Protein 1S99 (pdb70)

InterPro domains:
  IPR011522 Thiamin/hydroxymethyl pyrimidine-binding YkoF, putative [PF07615] (10-89)
  IPR011522 Thiamin/hydroxymethyl pyrimidine-binding YkoF, putative [PF07615] (114-194)
  IPR015835 Hydroxymethyl pyrimidine (HMP)/thiamine binding protein [PIRSF021331] (1-196)
  IPR029756 MTH1187/YkoF-like [G3DSA:3.30.70.930] (1-87)
  IPR029756 MTH1187/YkoF-like [G3DSA:3.30.70.930] (112-200)
  IPR029756 MTH1187/YkoF-like [SSF89957] (9-193)

Sequence (352 aa):
RIAGFRFSLYPTDDFISVIKSALAATDTSKVWTKTDHISTVLRGSIDHVFDAAKAIYLHAANSEQHIVNGTFSIGCPGDTQGDTYLDKRVNEDAVRGLKAEAPCQFALYPNEPDYGLIEAVDIAKAQGTFVQGVHYASELDGDAHDVFSTLEAVFRAEQQTNHITTVNLSANSPSRKNRRIAGFRFSLYPTDDFISVIKSALAATDTSKVWTKTDHISTVLRGSIDHVFDAAKAIYLHAANSEQHIVNGTFSIGCPGDTQGDTYDKRVNEDAVRGLKAEAPCQFALYPNEPDYGLIEAVDIAKAQGTFVQGVHYASELDGDAHDVFSTLEAVFRAEQQTNHITTVNLSANSP

Solvent-accessible surface area: 15393 Å² total

Structure (mmCIF, N/CA/C/O backbone):
data_1S99
#
_entry.id   1S99
#
_cell.length_a   60.930
_cell.length_b   83.280
_cell.length_c   85.900
_cell.angle_alpha   90.00
_cell.angle_beta   90.00
_cell.angle_gamma   90.00
#
_symmetry.space_group_name_H-M   'P 21 21 21'
#
loop_
_entity.id
_entity.type
_entity.pdbx_description
1 polymer ykoF
2 non-polymer 'ACETATE ION'
3 non-polymer 'CALCIUM ION'
4 water water
#
loop_
_atom_site.group_PDB
_atom_site.id
_atom_site.type_symbol
_atom_site.label_atom_id
_atom_site.label_alt_id
_atom_site.label_comp_id
_atom_site.label_asym_id
_atom_site.label_entity_id
_atom_site.label_seq_id
_atom_site.pdbx_PDB_ins_code
_atom_site.Cartn_x
_atom_site.Cartn_y
_atom_site.Cartn_z
_atom_site.occupancy
_atom_site.B_iso_or_equiv
_atom_site.auth_seq_id
_atom_site.auth_comp_id
_atom_site.auth_asym_id
_atom_site.auth_atom_id
_atom_site.pdbx_PDB_model_num
ATOM 1 N N . ARG A 1 9 ? -9.574 46.016 -5.054 1.00 38.31 9 ARG A N 1
ATOM 2 C CA . ARG A 1 9 ? -9.531 45.353 -3.710 1.00 37.14 9 ARG A CA 1
ATOM 3 C C . ARG A 1 9 ? -8.172 44.643 -3.552 1.00 35.47 9 ARG A C 1
ATOM 4 O O . ARG A 1 9 ? -8.075 43.424 -3.410 1.00 37.21 9 ARG A O 1
ATOM 12 N N . ILE A 1 10 ? -7.139 45.452 -3.568 1.00 32.76 10 ILE A N 1
ATOM 13 C CA . ILE A 1 10 ? -5.752 44.993 -3.569 1.00 30.52 10 ILE A CA 1
ATOM 14 C C . ILE A 1 10 ? -5.326 44.705 -2.122 1.00 27.62 10 ILE A C 1
ATOM 15 O O . ILE A 1 10 ? -5.638 45.473 -1.237 1.00 26.80 10 ILE A O 1
ATOM 20 N N . ALA A 1 11 ? -4.670 43.557 -1.904 1.00 25.26 11 ALA A N 1
ATOM 21 C CA . ALA A 1 11 ? -4.098 43.180 -0.608 1.00 22.95 11 ALA A CA 1
ATOM 22 C C . ALA A 1 11 ? -2.648 43.649 -0.517 1.00 21.32 11 ALA A C 1
ATOM 23 O O . ALA A 1 11 ? -1.941 43.737 -1.522 1.00 19.29 11 ALA A O 1
ATOM 25 N N . GLY A 1 12 ? -2.187 43.936 0.681 1.00 19.52 12 GLY A N 1
ATOM 26 C CA . GLY A 1 12 ? -0.770 44.288 0.852 1.00 19.38 12 GLY A CA 1
ATOM 27 C C . GLY A 1 12 ? -0.128 43.670 2.075 1.00 18.05 12 GLY A C 1
ATOM 28 O O . GLY A 1 12 ? -0.797 43.223 2.984 1.00 17.41 12 GLY A O 1
ATOM 29 N N . PHE A 1 13 ? 1.212 43.629 2.087 1.00 17.18 13 PHE A N 1
ATOM 30 C CA . PHE A 1 13 ? 1.958 43.154 3.252 1.00 16.18 13 PHE A CA 1
ATOM 31 C C . PHE A 1 13 ? 3.207 44.021 3.374 1.00 16.34 13 PHE A C 1
ATOM 32 O O . PHE A 1 13 ? 4.072 43.964 2.512 1.00 16.25 13 PHE A O 1
ATOM 40 N N . ARG A 1 14 ? 3.271 44.812 4.417 1.00 15.26 14 ARG A N 1
ATOM 41 C CA . ARG A 1 14 ? 4.469 45.574 4.754 1.00 15.23 14 ARG A CA 1
ATOM 42 C C . ARG A 1 14 ? 5.211 44.816 5.811 1.00 15.11 14 ARG A C 1
ATOM 43 O O . ARG A 1 14 ? 4.669 44.590 6.894 1.00 16.08 14 ARG A O 1
ATOM 51 N N . PHE A 1 15 ? 6.469 44.428 5.560 1.00 15.44 15 PHE A N 1
ATOM 52 C CA . PHE A 1 15 ? 7.126 43.534 6.487 1.00 15.40 15 PHE A CA 1
ATOM 53 C C . PHE A 1 15 ? 8.604 43.855 6.514 1.00 15.87 15 PHE A C 1
ATOM 54 O O . PHE A 1 15 ? 9.118 44.422 5.577 1.00 14.94 15 PHE A O 1
ATOM 62 N N . SER A 1 16 ? 9.238 43.439 7.594 1.00 16.48 16 SER A N 1
ATOM 63 C CA . SER A 1 16 ? 10.676 43.469 7.780 1.00 17.20 16 SER A CA 1
ATOM 64 C C . SER A 1 16 ? 11.165 42.033 8.095 1.00 17.48 16 SER A C 1
ATOM 65 O O . SER A 1 16 ? 10.468 41.256 8.764 1.00 16.52 16 SER A O 1
ATOM 68 N N . LEU A 1 17 ? 12.389 41.748 7.682 1.00 17.49 17 LEU A N 1
ATOM 69 C CA . LEU A 1 17 ? 13.071 40.484 7.944 1.00 18.05 17 LEU A CA 1
ATOM 70 C C . LEU A 1 17 ? 14.271 40.815 8.776 1.00 18.04 17 LEU A C 1
ATOM 71 O O . LEU A 1 17 ? 15.062 41.662 8.360 1.00 17.84 17 LEU A O 1
ATOM 76 N N . TYR A 1 18 ? 14.419 40.164 9.936 1.00 17.11 18 TYR A N 1
ATOM 77 C CA . TYR A 1 18 ? 15.449 40.506 10.912 1.00 17.52 18 TYR A CA 1
ATOM 78 C C . TYR A 1 18 ? 16.350 39.298 11.123 1.00 17.13 18 TYR A C 1
ATOM 79 O O . TYR A 1 18 ? 15.983 38.364 11.824 1.00 18.07 18 TYR A O 1
ATOM 88 N N . PRO A 1 19 ? 17.521 39.268 10.467 1.00 19.02 19 PRO A N 1
ATOM 89 C CA . PRO A 1 19 ? 18.498 38.208 10.717 1.00 19.46 19 PRO A CA 1
ATOM 90 C C . PRO A 1 19 ? 19.469 38.551 11.842 1.00 19.03 19 PRO A C 1
ATOM 91 O O . PRO A 1 19 ? 20.161 39.540 11.761 1.00 18.25 19 PRO A O 1
ATOM 103 N N . THR A 1 21 ? 22.346 37.990 13.023 1.00 23.90 21 THR A N 1
ATOM 104 C CA . THR A 1 21 ? 23.631 37.541 12.487 1.00 24.38 21 THR A CA 1
ATOM 105 C C . THR A 1 21 ? 24.355 38.690 11.852 1.00 24.80 21 THR A C 1
ATOM 106 O O . THR A 1 21 ? 23.769 39.591 11.267 1.00 23.32 21 THR A O 1
ATOM 110 N N . ASP A 1 22 ? 25.689 38.643 11.961 1.00 25.39 22 ASP A N 1
ATOM 111 C CA . ASP A 1 22 ? 26.563 39.542 11.246 1.00 26.92 22 ASP A CA 1
ATOM 112 C C . ASP A 1 22 ? 26.293 39.522 9.714 1.00 26.59 22 ASP A C 1
ATOM 113 O O . ASP A 1 22 ? 26.421 40.550 9.055 1.00 27.63 22 ASP A O 1
ATOM 118 N N . ASP A 1 23 ? 25.872 38.377 9.205 1.00 26.72 23 ASP A N 1
ATOM 119 C CA . ASP A 1 23 ? 25.624 38.190 7.766 1.00 27.23 23 ASP A CA 1
ATOM 120 C C . ASP A 1 23 ? 24.231 38.647 7.323 1.00 25.66 23 ASP A C 1
ATOM 121 O O . ASP A 1 23 ? 23.713 38.187 6.318 1.00 25.39 23 ASP A O 1
ATOM 126 N N . PHE A 1 24 ? 23.611 39.548 8.078 1.00 23.81 24 PHE A N 1
ATOM 127 C CA . PHE A 1 24 ? 22.219 39.923 7.821 1.00 23.38 24 PHE A CA 1
ATOM 128 C C . PHE A 1 24 ? 21.901 40.504 6.433 1.00 23.56 24 PHE A C 1
ATOM 129 O O . PHE A 1 24 ? 20.828 40.216 5.882 1.00 22.32 24 PHE A O 1
ATOM 137 N N . ILE A 1 25 ? 22.802 41.294 5.858 1.00 23.83 25 ILE A N 1
ATOM 138 C CA . ILE A 1 25 ? 22.555 41.865 4.524 1.00 24.93 25 ILE A CA 1
ATOM 139 C C . ILE A 1 25 ? 22.343 40.757 3.502 1.00 24.79 25 ILE A C 1
ATOM 140 O O . ILE A 1 25 ? 21.359 40.777 2.749 1.00 21.30 25 ILE A O 1
ATOM 145 N N . SER A 1 26 ? 23.236 39.768 3.516 1.00 25.61 26 SER A N 1
ATOM 146 C CA . SER A 1 26 ? 23.202 38.683 2.560 1.00 25.92 26 SER A CA 1
ATOM 147 C C . SER A 1 26 ? 21.955 37.819 2.765 1.00 24.63 26 SER A C 1
ATOM 148 O O . SER A 1 26 ? 21.294 37.406 1.794 1.00 24.00 26 SER A O 1
ATOM 151 N N . VAL A 1 27 ? 21.595 37.571 4.025 1.00 23.09 27 VAL A N 1
ATOM 152 C CA . VAL A 1 27 ? 20.440 36.740 4.329 1.00 22.89 27 VAL A CA 1
ATOM 153 C C . VAL A 1 27 ? 19.140 37.370 3.742 1.00 21.27 27 VAL A C 1
ATOM 154 O O . VAL A 1 27 ? 18.306 36.662 3.159 1.00 20.34 27 VAL A O 1
ATOM 158 N N . ILE A 1 28 ? 18.970 38.664 3.911 1.00 20.84 28 ILE A N 1
ATOM 159 C CA . ILE A 1 28 ? 17.755 39.355 3.430 1.00 21.01 28 ILE A CA 1
ATOM 160 C C . ILE A 1 28 ? 17.722 39.361 1.897 1.00 21.72 28 ILE A C 1
ATOM 161 O O . ILE A 1 28 ? 16.704 38.992 1.276 1.00 21.85 28 ILE A O 1
ATOM 166 N N . LYS A 1 29 ? 18.868 39.709 1.303 1.00 22.91 29 LYS A N 1
ATOM 167 C CA . LYS A 1 29 ? 18.998 39.741 -0.151 1.00 23.37 29 LYS A CA 1
ATOM 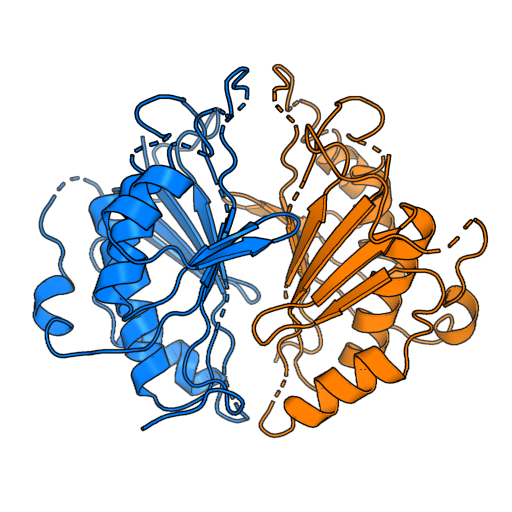168 C C . LYS A 1 29 ? 18.671 38.377 -0.751 1.00 22.09 29 LYS A C 1
ATOM 169 O O . LYS A 1 29 ? 17.905 38.276 -1.722 1.00 21.15 29 LYS A O 1
ATOM 175 N N . SER A 1 30 ? 19.202 37.306 -0.160 1.00 21.81 30 SER A N 1
ATOM 176 C CA . SER A 1 30 ? 18.965 35.965 -0.662 1.00 22.07 30 SER A CA 1
ATOM 177 C C . SER A 1 30 ? 17.527 35.562 -0.566 1.00 21.94 30 SER A C 1
ATOM 178 O O . SER A 1 30 ? 17.014 34.955 -1.472 1.00 21.72 30 SER A O 1
ATOM 181 N N . ALA A 1 31 ? 16.868 35.887 0.549 1.00 20.55 31 ALA A N 1
ATOM 182 C CA . ALA A 1 31 ? 15.531 35.399 0.769 1.00 20.46 31 ALA A CA 1
ATOM 183 C C . ALA A 1 31 ? 14.569 36.033 -0.264 1.00 19.51 31 ALA A C 1
ATOM 184 O O . ALA A 1 31 ? 13.683 35.367 -0.782 1.00 19.93 31 ALA A O 1
ATOM 186 N N . LEU A 1 32 ? 14.787 37.317 -0.524 1.00 17.68 32 LEU A N 1
ATOM 187 C CA . LEU A 1 32 ? 13.982 38.065 -1.509 1.00 18.83 32 LEU A CA 1
ATOM 188 C C . LEU A 1 32 ? 14.235 37.574 -2.952 1.00 19.60 32 LEU A C 1
ATOM 189 O O . LEU A 1 32 ? 13.293 37.355 -3.723 1.00 20.41 32 LEU A O 1
ATOM 194 N N . ALA A 1 33 ? 15.501 37.337 -3.274 1.00 20.54 33 ALA A N 1
ATOM 195 C CA . ALA A 1 33 ? 15.912 36.858 -4.620 1.00 19.90 33 ALA A CA 1
ATOM 196 C C . ALA A 1 33 ? 15.475 35.429 -4.918 1.00 20.79 33 ALA A C 1
ATOM 197 O O . ALA A 1 33 ? 15.121 35.105 -6.085 1.00 20.29 33 ALA A O 1
ATOM 199 N N . ALA A 1 34 ? 15.468 34.576 -3.883 1.00 20.50 34 ALA A N 1
ATOM 200 C CA . ALA A 1 34 ? 15.134 33.174 -4.046 1.00 20.00 34 ALA A CA 1
ATOM 201 C C . ALA A 1 34 ? 13.640 33.009 -4.336 1.00 20.45 34 ALA A C 1
ATOM 202 O O . ALA A 1 34 ? 13.279 32.089 -4.991 1.00 21.35 34 ALA A O 1
ATOM 204 N N . THR A 1 35 ? 12.817 33.944 -3.860 1.00 20.36 35 THR A N 1
ATOM 205 C CA . THR A 1 35 ? 11.379 33.895 -3.991 1.00 20.22 35 THR A CA 1
ATOM 206 C C . THR A 1 35 ? 11.003 34.292 -5.434 1.00 20.35 35 THR A C 1
ATOM 207 O O . THR A 1 35 ? 11.630 35.154 -6.041 1.00 20.19 35 THR A O 1
ATOM 211 N N . ASP A 1 36 ? 9.977 33.651 -5.959 1.00 21.13 36 ASP A N 1
ATOM 212 C CA . ASP A 1 36 ? 9.330 34.079 -7.195 1.00 21.95 36 ASP A CA 1
ATOM 213 C C . ASP A 1 36 ? 8.476 35.263 -6.820 1.00 21.66 36 ASP A C 1
ATOM 214 O O . ASP A 1 36 ? 7.373 35.086 -6.247 1.00 22.09 36 ASP A O 1
ATOM 219 N N . THR A 1 37 ? 8.959 36.452 -7.156 1.00 20.59 37 THR A N 1
ATOM 220 C CA . THR A 1 37 ? 8.268 37.731 -6.874 1.00 20.85 37 THR A CA 1
ATOM 221 C C . THR A 1 37 ? 7.562 38.332 -8.074 1.00 20.94 37 THR A C 1
ATOM 222 O O . THR A 1 37 ? 7.197 39.541 -8.089 1.00 20.95 37 THR A O 1
ATOM 226 N N . SER A 1 38 ? 7.312 37.475 -9.067 1.00 20.96 38 SER A N 1
ATOM 227 C CA . SER A 1 38 ? 6.768 37.935 -10.360 1.00 22.37 38 SER A CA 1
ATOM 228 C C . SER A 1 38 ? 5.295 38.362 -10.305 1.00 22.76 38 SER A C 1
ATOM 229 O O . SER A 1 38 ? 4.837 39.077 -11.188 1.00 24.03 38 SER A O 1
ATOM 232 N N . LYS A 1 39 ? 4.562 37.930 -9.297 1.00 22.79 39 LYS A N 1
ATOM 233 C CA . LYS A 1 39 ? 3.120 38.229 -9.199 1.00 23.50 39 LYS A CA 1
ATOM 234 C C . LYS A 1 39 ? 2.750 39.268 -8.134 1.00 23.67 39 LYS A C 1
ATOM 235 O O . LYS A 1 39 ? 1.547 39.477 -7.889 1.00 26.11 39 LYS A O 1
ATOM 241 N N . VAL A 1 40 ? 3.742 39.905 -7.512 1.00 21.89 40 VAL A N 1
ATOM 242 C CA . VAL A 1 40 ? 3.527 40.996 -6.540 1.00 21.87 40 VAL A CA 1
ATOM 243 C C . VAL A 1 40 ? 4.278 42.233 -6.954 1.00 21.99 40 VAL A C 1
ATOM 244 O O . VAL A 1 40 ? 5.419 42.161 -7.449 1.00 22.98 40 VAL A O 1
ATOM 248 N N . TRP A 1 41 ? 3.673 43.382 -6.723 1.00 22.24 41 TRP A N 1
ATOM 249 C CA . TRP A 1 41 ? 4.369 44.644 -6.837 1.00 22.28 41 TRP A CA 1
ATOM 250 C C . TRP A 1 41 ? 5.159 44.825 -5.518 1.00 23.27 41 TRP A C 1
ATOM 251 O O . TRP A 1 41 ? 4.633 44.538 -4.470 1.00 22.07 41 TRP A O 1
ATOM 262 N N . THR A 1 42 ? 6.415 45.236 -5.599 1.00 23.87 42 THR A N 1
ATOM 263 C CA . THR A 1 42 ? 7.247 45.429 -4.393 1.00 25.03 42 THR A CA 1
ATOM 264 C C . THR A 1 42 ? 7.940 46.789 -4.359 1.00 25.50 42 THR A C 1
ATOM 265 O O . THR A 1 42 ? 8.258 47.406 -5.406 1.00 26.90 42 THR A O 1
ATOM 269 N N . LYS A 1 43 ? 8.190 47.253 -3.150 1.00 24.74 43 LYS A N 1
ATOM 270 C CA . LYS A 1 43 ? 8.972 48.443 -2.904 1.00 24.75 43 LYS A CA 1
ATOM 271 C C . LYS A 1 43 ? 9.679 48.256 -1.578 1.00 24.98 43 LYS A C 1
ATOM 272 O O . LYS A 1 43 ? 9.049 47.927 -0.572 1.00 23.72 43 LYS A O 1
ATOM 278 N N . THR A 1 44 ? 11.000 48.424 -1.591 1.00 25.85 44 THR A N 1
ATOM 279 C CA . THR A 1 44 ? 11.832 48.184 -0.428 1.00 26.13 44 THR A CA 1
ATOM 280 C C . THR A 1 44 ? 12.480 49.503 -0.014 1.00 26.11 44 THR A C 1
ATOM 281 O O . THR A 1 44 ? 12.999 50.244 -0.885 1.00 27.85 44 THR A O 1
ATOM 285 N N . ASP A 1 45 ? 12.486 49.783 1.283 1.00 24.77 45 ASP A N 1
ATOM 286 C CA . ASP A 1 45 ? 13.194 50.925 1.854 1.00 24.70 45 ASP A CA 1
ATOM 287 C C . ASP A 1 45 ? 14.074 50.422 2.991 1.00 24.94 45 ASP A C 1
ATOM 288 O O . ASP A 1 45 ? 14.211 49.203 3.152 1.00 23.06 45 ASP A O 1
ATOM 293 N N . HIS A 1 46 ? 14.718 51.325 3.747 1.00 26.24 46 HIS A N 1
ATOM 294 C CA . HIS A 1 46 ? 15.726 50.848 4.704 1.00 27.28 46 HIS A CA 1
ATOM 295 C C . HIS A 1 46 ? 15.091 50.220 5.969 1.00 27.09 46 HIS A C 1
ATOM 296 O O . HIS A 1 46 ? 15.786 49.587 6.763 1.00 28.61 46 HIS A O 1
ATOM 303 N N . ILE A 1 47 ? 13.782 50.359 6.122 1.00 24.76 47 ILE A N 1
ATOM 304 C CA . ILE A 1 47 ? 13.062 49.776 7.259 1.00 23.23 47 ILE A CA 1
ATOM 305 C C . ILE A 1 47 ? 12.279 48.520 6.854 1.00 22.20 47 ILE A C 1
ATOM 306 O O . ILE A 1 47 ? 12.328 47.499 7.565 1.00 22.36 47 ILE A O 1
ATOM 311 N N . SER A 1 48 ? 11.554 48.565 5.740 1.00 20.54 48 SER A N 1
ATOM 312 C CA . SER A 1 48 ? 10.686 47.465 5.370 1.00 18.36 48 SER A CA 1
ATOM 313 C C . SER A 1 48 ? 10.487 47.328 3.863 1.00 17.98 48 SER A C 1
ATOM 314 O O . SER A 1 48 ? 10.976 48.164 3.089 1.00 18.94 48 SER A O 1
ATOM 317 N N . THR A 1 49 ? 9.827 46.251 3.467 1.00 17.58 49 THR A N 1
ATOM 318 C CA . THR A 1 49 ? 9.376 46.016 2.112 1.00 17.98 49 THR A CA 1
ATOM 319 C C . THR A 1 49 ? 7.850 45.876 2.096 1.00 18.50 49 THR A C 1
ATOM 320 O O . THR A 1 49 ? 7.283 45.362 3.022 1.00 17.67 49 THR A O 1
ATOM 324 N N . VAL A 1 50 ? 7.203 46.373 1.057 1.00 17.77 50 VAL A N 1
ATOM 325 C CA . VAL A 1 50 ? 5.790 46.173 0.873 1.00 18.68 50 VAL A CA 1
ATOM 326 C C . VAL A 1 50 ? 5.553 45.380 -0.393 1.00 18.00 50 VAL A C 1
ATOM 327 O O . VAL A 1 50 ? 6.176 45.608 -1.424 1.00 19.96 50 VAL A O 1
ATOM 331 N N . LEU A 1 51 ? 4.679 44.397 -0.284 1.00 18.09 51 LEU A N 1
ATOM 332 C CA . LEU A 1 51 ? 4.199 43.593 -1.379 1.00 19.32 51 LEU A CA 1
ATOM 333 C C . LEU A 1 51 ? 2.747 43.967 -1.586 1.00 19.34 51 LEU A C 1
ATOM 334 O O . LEU A 1 51 ? 2.008 44.104 -0.604 1.00 18.92 51 LEU A O 1
ATOM 339 N N . ARG A 1 52 ? 2.324 44.061 -2.848 1.00 19.42 52 ARG A N 1
ATOM 340 C CA . ARG A 1 52 ? 0.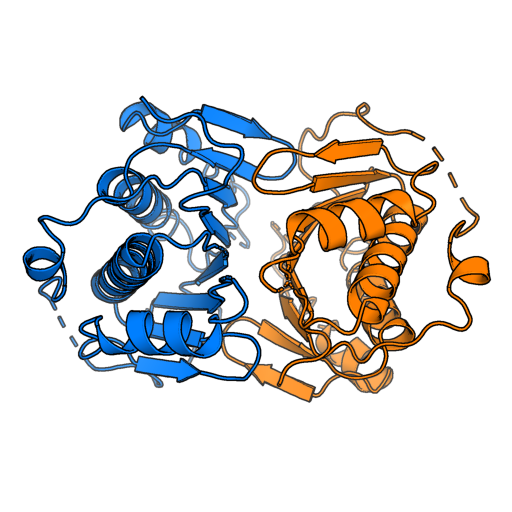909 44.291 -3.167 1.00 20.33 52 ARG A CA 1
ATOM 341 C C . ARG A 1 52 ? 0.454 43.406 -4.307 1.00 21.20 52 ARG A C 1
ATOM 342 O O . ARG A 1 52 ? 1.180 43.153 -5.270 1.00 21.18 52 ARG A O 1
ATOM 350 N N . GLY A 1 53 ? -0.772 42.920 -4.194 1.00 22.07 53 GLY A N 1
ATOM 351 C CA . GLY A 1 53 ? -1.320 42.038 -5.196 1.00 22.61 53 GLY A CA 1
ATOM 352 C C . GLY A 1 53 ? -2.600 41.392 -4.688 1.00 22.73 53 GLY A C 1
ATOM 353 O O . GLY A 1 53 ? -3.246 41.875 -3.772 1.00 22.55 53 GLY A O 1
ATOM 354 N N . SER A 1 54 ? -2.934 40.243 -5.243 1.00 23.43 54 SER A N 1
ATOM 355 C CA . SER A 1 54 ? -4.071 39.482 -4.780 1.00 23.84 54 SER A CA 1
ATOM 356 C C . SER A 1 54 ? -3.749 38.887 -3.415 1.00 23.23 5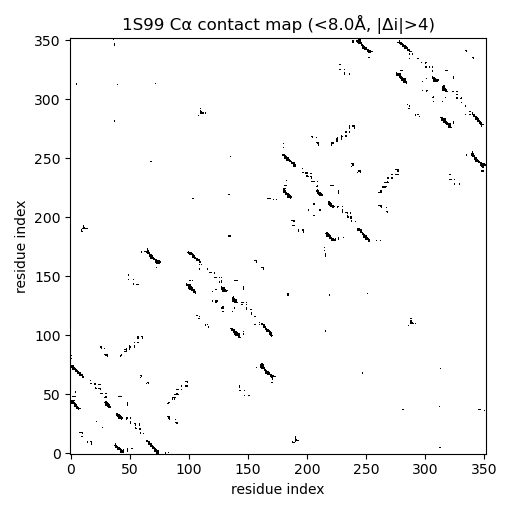4 SER A C 1
ATOM 357 O O . SER A 1 54 ? -2.547 38.703 -3.077 1.00 23.19 54 SER A O 1
ATOM 360 N N . ILE A 1 55 ? -4.776 38.600 -2.620 1.00 23.31 55 ILE A N 1
ATOM 361 C CA . ILE A 1 55 ? -4.593 37.838 -1.378 1.00 23.39 55 ILE A CA 1
ATOM 362 C C . ILE A 1 55 ? -3.747 36.585 -1.610 1.00 24.37 55 ILE A C 1
ATOM 363 O O . ILE A 1 55 ? -2.768 36.328 -0.888 1.00 24.83 55 ILE A O 1
ATOM 368 N N . ASP A 1 56 ? -4.066 35.834 -2.660 1.00 23.82 56 ASP A N 1
ATOM 369 C CA . ASP A 1 56 ? -3.336 34.617 -2.939 1.00 24.57 56 ASP A CA 1
ATOM 370 C C . ASP A 1 56 ? -1.850 34.873 -3.178 1.00 23.50 56 ASP A C 1
ATOM 371 O O . ASP A 1 56 ? -1.001 34.187 -2.616 1.00 22.96 56 ASP A O 1
ATOM 376 N N . HIS A 1 57 ? -1.552 35.860 -4.010 1.00 23.24 57 HIS A N 1
ATOM 377 C CA . HIS A 1 57 ? -0.197 36.110 -4.427 1.00 23.02 57 HIS A CA 1
ATOM 378 C C . HIS A 1 57 ? 0.598 36.726 -3.271 1.00 22.29 57 HIS A C 1
ATOM 379 O O . HIS A 1 57 ? 1.761 36.436 -3.094 1.00 21.25 57 HIS A O 1
ATOM 386 N N . VAL A 1 58 ? -0.032 37.598 -2.493 1.00 21.15 58 VAL A N 1
ATOM 387 C CA . VAL A 1 58 ? 0.679 38.188 -1.333 1.00 21.69 58 VAL A CA 1
ATOM 388 C C . VAL A 1 58 ? 1.059 37.135 -0.262 1.00 20.41 58 VAL A C 1
ATOM 389 O O . VAL A 1 58 ? 2.215 37.130 0.252 1.00 20.41 58 VAL A O 1
ATOM 393 N N . PHE A 1 59 ? 0.116 36.257 0.095 1.00 20.09 59 PHE A N 1
ATOM 394 C CA . PHE A 1 59 ? 0.406 35.204 1.055 1.00 20.79 59 PHE A CA 1
ATOM 395 C C . PHE A 1 59 ? 1.366 34.157 0.499 1.00 20.45 59 PHE A C 1
ATOM 396 O O . PHE A 1 59 ? 2.190 33.624 1.254 1.00 21.17 59 PHE A O 1
ATOM 404 N N . ASP A 1 60 ? 1.262 33.843 -0.804 1.00 19.63 60 ASP A N 1
ATOM 405 C CA . ASP A 1 60 ? 2.175 32.886 -1.429 1.00 20.27 60 ASP A CA 1
ATOM 406 C C . ASP A 1 60 ? 3.579 33.448 -1.316 1.00 19.77 60 ASP A C 1
ATOM 407 O O . ASP A 1 60 ? 4.525 32.743 -0.920 1.00 20.41 60 ASP A O 1
ATOM 412 N N . ALA A 1 61 ? 3.710 34.729 -1.636 1.00 18.88 61 ALA A N 1
ATOM 413 C CA . ALA A 1 61 ? 5.025 35.374 -1.557 1.00 18.86 61 ALA A CA 1
ATOM 414 C C . ALA A 1 61 ? 5.615 35.468 -0.128 1.00 19.06 61 ALA A C 1
ATOM 415 O O . ALA A 1 61 ? 6.779 35.190 0.099 1.00 18.31 61 ALA A O 1
ATOM 417 N N . ALA A 1 62 ? 4.802 35.888 0.825 1.00 19.84 62 ALA A N 1
ATOM 418 C CA . ALA A 1 62 ? 5.190 36.000 2.226 1.00 18.42 62 ALA A CA 1
ATOM 419 C C . ALA A 1 62 ? 5.694 34.657 2.774 1.00 19.08 62 ALA A C 1
ATOM 420 O O . ALA A 1 62 ? 6.735 34.606 3.422 1.00 19.42 62 ALA A O 1
ATOM 422 N N . LYS A 1 63 ? 4.950 33.582 2.532 1.00 19.19 63 LYS A N 1
ATOM 423 C CA . LYS A 1 63 ? 5.373 32.251 3.010 1.00 19.77 63 LYS A CA 1
ATOM 424 C C . LYS A 1 63 ? 6.706 31.829 2.412 1.00 19.57 63 LYS A C 1
ATOM 425 O O . LYS A 1 63 ? 7.564 31.322 3.112 1.00 19.79 63 LYS A O 1
ATOM 431 N N . ALA A 1 64 ? 6.882 32.053 1.119 1.00 19.16 64 ALA A N 1
ATOM 432 C CA . ALA A 1 64 ? 8.137 31.673 0.451 1.00 19.55 64 ALA A CA 1
ATOM 433 C C . ALA A 1 64 ? 9.331 32.427 0.988 1.00 18.95 64 ALA A C 1
ATOM 434 O O . ALA A 1 64 ? 10.403 31.841 1.244 1.00 19.02 64 ALA A O 1
ATOM 436 N N . ILE A 1 65 ? 9.167 33.731 1.171 1.00 18.82 65 ILE A N 1
ATOM 437 C CA . ILE A 1 65 ? 10.211 34.556 1.737 1.00 18.04 65 ILE A CA 1
ATOM 438 C C . ILE A 1 65 ? 10.603 34.027 3.128 1.00 18.19 65 ILE A C 1
ATOM 439 O O . ILE A 1 65 ? 11.799 33.948 3.429 1.00 17.92 65 ILE A O 1
ATOM 444 N N . TYR A 1 66 ? 9.616 33.694 3.960 1.00 17.18 66 TYR A N 1
ATOM 445 C CA . TYR A 1 66 ? 9.873 33.152 5.301 1.00 18.18 66 TYR A CA 1
ATOM 446 C C . TYR A 1 66 ? 10.637 31.831 5.197 1.00 18.84 66 TYR A C 1
ATOM 447 O O . TYR A 1 66 ? 11.651 31.651 5.850 1.00 18.38 66 TYR A O 1
ATOM 456 N N . LEU A 1 67 ? 10.112 30.917 4.398 1.00 19.39 67 LEU A N 1
ATOM 457 C CA . LEU A 1 67 ? 10.785 29.620 4.177 1.00 20.50 67 LEU A CA 1
ATOM 458 C C . LEU A 1 67 ? 12.212 29.772 3.686 1.00 21.28 67 LEU A C 1
ATOM 459 O O . LEU A 1 67 ? 13.083 29.094 4.195 1.00 21.70 67 LEU A O 1
ATOM 464 N N . HIS A 1 68 ? 12.468 30.603 2.682 1.00 21.39 68 HIS A N 1
ATOM 465 C CA . HIS A 1 68 ? 13.868 30.795 2.250 1.00 21.24 68 HIS A CA 1
ATOM 466 C C . HIS A 1 68 ? 14.744 31.394 3.335 1.00 21.33 68 HIS A C 1
ATOM 467 O O . HIS A 1 68 ? 15.870 30.942 3.553 1.00 22.18 68 HIS A O 1
ATOM 474 N N . ALA A 1 69 ? 14.255 32.404 4.052 1.00 21.05 69 ALA A N 1
ATOM 475 C CA . ALA A 1 69 ? 15.079 33.005 5.106 1.00 21.25 69 ALA A CA 1
ATOM 476 C C . ALA A 1 69 ? 15.427 31.978 6.208 1.00 21.16 69 ALA A C 1
ATOM 477 O O . ALA A 1 69 ? 16.559 31.950 6.693 1.00 22.45 69 ALA A O 1
ATOM 479 N N . ALA A 1 70 ? 14.440 31.191 6.606 1.00 22.51 70 ALA A N 1
ATOM 480 C CA . ALA A 1 70 ? 14.569 30.232 7.704 1.00 23.13 70 ALA A CA 1
ATOM 481 C C . ALA A 1 70 ? 15.560 29.133 7.302 1.00 24.68 70 ALA A C 1
ATOM 482 O O . ALA A 1 70 ? 16.302 28.630 8.130 1.00 26.67 70 ALA A O 1
ATOM 484 N N . ASN A 1 71 ? 15.612 28.810 6.019 1.00 26.08 71 ASN A N 1
ATOM 485 C CA . ASN A 1 71 ? 16.479 27.734 5.543 1.00 27.30 71 ASN A CA 1
ATOM 486 C C . ASN A 1 71 ? 17.913 28.209 5.340 1.00 28.25 71 ASN A C 1
ATOM 487 O O . ASN A 1 71 ? 18.791 27.435 4.961 1.00 29.58 71 ASN A O 1
ATOM 492 N N . SER A 1 72 ? 18.167 29.462 5.661 1.00 27.86 72 SER A N 1
ATOM 493 C CA . SER A 1 72 ? 19.537 29.941 5.851 1.00 28.75 72 SER A CA 1
ATOM 494 C C . SER A 1 72 ? 20.177 29.320 7.102 1.00 29.29 72 SER A C 1
ATOM 495 O O . SER A 1 72 ? 21.361 29.475 7.328 1.00 30.42 72 SER A O 1
ATOM 498 N N . GLU A 1 73 ? 19.349 28.714 7.948 1.00 30.43 73 GLU A N 1
ATOM 499 C CA . GLU A 1 73 ? 19.709 28.199 9.269 1.00 31.43 73 GLU A CA 1
ATOM 500 C C . GLU A 1 73 ? 20.081 29.238 10.319 1.00 30.29 73 GLU A C 1
ATOM 501 O O . GLU A 1 73 ? 20.461 28.869 11.446 1.00 30.95 73 GLU A O 1
ATOM 507 N N . GLN A 1 74 ? 19.999 30.525 9.978 1.00 28.12 74 GLN A N 1
ATOM 508 C CA . GLN A 1 74 ? 20.245 31.578 10.955 1.00 26.89 74 GLN A CA 1
ATOM 509 C C . GLN A 1 74 ? 18.944 31.888 11.706 1.00 24.76 74 GLN A C 1
ATOM 510 O O . GLN A 1 74 ? 17.841 31.567 11.242 1.00 23.82 74 GLN A O 1
ATOM 516 N N . HIS A 1 75 ? 19.050 32.498 12.879 1.00 22.37 75 HIS A N 1
ATOM 517 C CA . HIS A 1 75 ? 17.851 32.933 13.599 1.00 21.03 75 HIS A CA 1
ATOM 518 C C . HIS A 1 75 ? 17.337 34.149 12.837 1.00 19.34 75 HIS A C 1
ATOM 519 O O . HIS A 1 75 ? 18.064 35.118 12.689 1.00 18.18 75 HIS A O 1
ATOM 526 N N . ILE A 1 76 ? 16.127 34.067 12.328 1.00 19.80 76 ILE A N 1
ATOM 527 C CA . ILE A 1 76 ? 15.492 35.162 11.575 1.00 19.44 76 ILE A CA 1
ATOM 528 C C . ILE A 1 76 ? 14.045 35.339 12.036 1.00 18.73 76 ILE A C 1
ATOM 529 O O . ILE A 1 76 ? 13.386 34.398 12.468 1.00 17.07 76 ILE A O 1
ATOM 534 N N . VAL A 1 77 ? 13.584 36.566 12.001 1.00 17.74 77 VAL A N 1
ATOM 535 C CA . VAL A 1 77 ? 12.196 36.846 12.302 1.00 17.40 77 VAL A CA 1
ATOM 536 C C . VAL A 1 77 ? 11.570 37.649 11.160 1.00 16.51 77 VAL A C 1
ATOM 537 O O . VAL A 1 77 ? 12.211 38.503 10.578 1.00 15.27 77 VAL A O 1
ATOM 549 N N . ASN A 1 79 ? 8.398 40.129 10.639 1.00 15.37 79 ASN A N 1
ATOM 550 C CA . ASN A 1 79 ? 7.406 40.913 11.363 1.00 15.90 79 ASN A CA 1
ATOM 551 C C . ASN A 1 79 ? 6.721 41.846 10.355 1.00 15.86 79 ASN A C 1
ATOM 552 O O . ASN A 1 79 ? 7.383 42.601 9.672 1.00 16.11 79 ASN A O 1
ATOM 557 N N . GLY A 1 80 ? 5.395 41.849 10.280 1.00 15.43 80 GLY A N 1
ATOM 558 C CA . GLY A 1 80 ? 4.742 42.663 9.271 1.00 15.84 80 GLY A CA 1
ATOM 559 C C . GLY A 1 80 ? 3.253 42.796 9.490 1.00 15.83 80 GLY A C 1
ATOM 560 O O . GLY A 1 80 ? 2.749 42.231 10.422 1.00 15.76 80 GLY A O 1
ATOM 561 N N . THR A 1 81 ? 2.627 43.562 8.628 1.00 15.82 81 THR A N 1
ATOM 562 C CA . THR A 1 81 ? 1.186 43.881 8.666 1.00 16.39 81 THR A CA 1
ATOM 563 C C . THR A 1 81 ? 0.608 43.597 7.302 1.00 17.07 81 THR A C 1
ATOM 564 O O . THR A 1 81 ? 1.034 44.184 6.321 1.00 16.20 81 THR A O 1
ATOM 568 N N . PHE A 1 82 ? -0.357 42.680 7.254 1.00 17.77 82 PHE A N 1
ATOM 569 C CA . PHE A 1 82 ? -1.255 42.522 6.110 1.00 17.36 82 PHE A CA 1
ATOM 570 C C . PHE A 1 82 ? -2.391 43.522 6.158 1.00 18.40 82 PHE A C 1
ATOM 571 O O . PHE A 1 82 ? -2.885 43.853 7.221 1.00 18.22 82 PHE A O 1
ATOM 579 N N . SER A 1 83 ? -2.789 44.010 4.999 1.00 18.74 83 SER A N 1
ATOM 580 C CA . SER A 1 83 ? -3.835 45.031 4.904 1.00 19.20 83 SER A CA 1
ATOM 581 C C . SER A 1 83 ? -4.656 44.846 3.654 1.00 20.92 83 SER A C 1
ATOM 582 O O . SER A 1 83 ? -4.152 44.500 2.604 1.00 20.56 83 SER A O 1
ATOM 585 N N . ILE A 1 84 ? -5.962 45.064 3.786 1.00 21.69 84 ILE A N 1
ATOM 586 C CA . ILE A 1 84 ? -6.799 45.132 2.604 1.00 23.19 84 ILE A CA 1
ATOM 587 C C . ILE A 1 84 ? -7.915 46.111 2.889 1.00 24.34 84 ILE A C 1
ATOM 588 O O . ILE A 1 84 ? -8.313 46.260 4.015 1.00 23.47 84 ILE A O 1
ATOM 593 N N . GLY A 1 85 ? -8.367 46.803 1.861 1.00 26.36 85 GLY A N 1
ATOM 594 C CA . GLY A 1 85 ? -9.530 47.671 1.965 1.00 28.10 85 GLY A CA 1
ATOM 595 C C . GLY A 1 85 ? -9.378 49.049 2.540 1.00 30.91 85 GLY A C 1
ATOM 596 O O . GLY A 1 85 ? -10.405 49.695 2.802 1.00 31.77 85 GLY A O 1
ATOM 597 N N . CYS A 1 86 ? -8.167 49.565 2.746 1.00 33.02 86 CYS A N 1
ATOM 598 C CA . CYS A 1 86 ? -8.108 50.870 3.393 1.00 36.40 86 CYS A CA 1
ATOM 599 C C . CYS A 1 86 ? -8.852 51.891 2.509 1.00 37.52 86 CYS A C 1
ATOM 600 O O . CYS A 1 86 ? -8.706 51.892 1.284 1.00 37.11 86 CYS A O 1
ATOM 603 N N . PRO A 1 87 ? -9.700 52.711 3.132 1.00 38.94 87 PRO A N 1
ATOM 604 C CA . PRO A 1 87 ? -10.407 53.780 2.417 1.00 39.66 87 PRO A CA 1
ATOM 605 C C . PRO A 1 87 ? -9.497 54.577 1.492 1.00 40.38 87 PRO A C 1
ATOM 606 O O . PRO A 1 87 ? -8.492 55.123 1.934 1.00 39.99 87 PRO A O 1
ATOM 610 N N . GLY A 1 88 ? -9.834 54.614 0.203 1.00 41.63 88 GLY A N 1
ATOM 611 C CA . GLY A 1 88 ? -9.118 55.453 -0.752 1.00 42.26 88 GLY A CA 1
ATOM 612 C C . GLY A 1 88 ? -7.855 54.840 -1.334 1.00 42.68 88 GLY A C 1
ATOM 613 O O . GLY A 1 88 ? -7.143 55.484 -2.099 1.00 43.39 88 GLY A O 1
ATOM 614 N N . ASP A 1 89 ? -7.571 53.600 -0.958 1.00 43.07 89 ASP A N 1
ATOM 615 C CA . ASP A 1 89 ? -6.450 52.826 -1.517 1.00 42.96 89 ASP A CA 1
ATOM 616 C C . ASP A 1 89 ? -6.308 52.976 -3.058 1.00 43.87 89 ASP A C 1
ATOM 617 O O . ASP A 1 89 ? -7.305 52.930 -3.791 1.00 44.51 89 ASP A O 1
ATOM 622 N N . THR A 1 90 ? -5.075 53.155 -3.545 1.00 44.52 90 THR A N 1
ATOM 623 C CA . THR A 1 90 ? -4.841 53.333 -4.981 1.00 44.90 90 THR A CA 1
ATOM 624 C C . THR A 1 90 ? -5.184 52.059 -5.725 1.00 44.69 90 THR A C 1
ATOM 625 O O . THR A 1 90 ? -5.051 50.956 -5.185 1.00 44.25 90 THR A O 1
ATOM 629 N N . GLN A 1 91 ? -5.623 52.213 -6.971 1.00 44.33 91 GLN A N 1
ATOM 630 C CA . GLN A 1 91 ? -5.798 51.069 -7.868 1.00 44.04 91 GLN A CA 1
ATOM 631 C C . GLN A 1 91 ? -4.436 50.689 -8.512 1.00 43.14 91 GLN A C 1
ATOM 632 O O . GLN A 1 91 ? -4.295 49.618 -9.126 1.00 43.77 91 GLN A O 1
ATOM 638 N N . GLY A 1 92 ? -3.442 51.563 -8.352 1.00 42.21 92 GLY A N 1
ATOM 639 C CA . GLY A 1 92 ? -2.107 51.324 -8.864 1.00 41.36 92 GLY A CA 1
ATOM 640 C C . GLY A 1 92 ? -1.217 50.563 -7.904 1.00 41.04 92 GLY A C 1
ATOM 641 O O . GLY A 1 92 ? -1.682 50.004 -6.918 1.00 40.59 92 GLY A O 1
ATOM 642 N N . ASP A 1 93 ? 0.073 50.527 -8.214 1.00 40.49 93 ASP A N 1
ATOM 643 C CA . ASP A 1 93 ? 1.031 49.769 -7.428 1.00 40.69 93 ASP A CA 1
ATOM 644 C C . ASP A 1 93 ? 0.622 48.299 -7.207 1.00 42.02 93 ASP A C 1
ATOM 645 O O . ASP A 1 93 ? 0.664 47.788 -6.087 1.00 40.43 93 ASP A O 1
ATOM 650 N N . THR A 1 94 ? 0.218 47.653 -8.297 1.00 44.11 94 THR A N 1
ATOM 651 C CA . THR A 1 94 ? -0.037 46.208 -8.366 1.00 46.79 94 THR A CA 1
ATOM 652 C C . THR A 1 94 ? 0.324 45.710 -9.738 1.00 48.61 94 THR A C 1
ATOM 653 O O . THR A 1 94 ? 0.672 46.495 -10.617 1.00 49.30 94 THR A O 1
ATOM 657 N N . TYR A 1 95 ? 0.211 44.399 -9.917 1.00 50.75 95 TYR A N 1
ATOM 658 C CA . TYR A 1 95 ? 0.200 43.797 -11.247 1.00 52.28 95 TYR A CA 1
ATOM 659 C C . TYR A 1 95 ? -1.158 43.142 -11.509 1.00 53.46 95 TYR A C 1
ATOM 660 O O . TYR A 1 95 ? -1.714 42.489 -10.618 1.00 53.47 95 TYR A O 1
ATOM 669 N N . LEU A 1 96 ? -1.664 43.312 -12.737 1.00 54.99 96 LEU A N 1
ATOM 670 C CA . LEU A 1 96 ? -3.039 42.904 -13.099 1.00 56.15 96 LEU A CA 1
ATOM 671 C C . LEU A 1 96 ? -3.231 41.393 -13.036 1.00 56.35 96 LEU A C 1
ATOM 672 O O . LEU A 1 96 ? -3.912 40.900 -12.144 1.00 57.02 96 LEU A O 1
ATOM 677 N N . ASP A 1 100 ? -3.166 33.782 -11.186 1.00 48.99 100 ASP A N 1
ATOM 678 C CA . ASP A 1 100 ? -4.031 32.969 -10.320 1.00 48.24 100 ASP A CA 1
ATOM 679 C C . ASP A 1 100 ? -3.274 31.866 -9.549 1.00 47.32 100 ASP A C 1
ATOM 680 O O . ASP A 1 100 ? -3.600 31.600 -8.387 1.00 47.91 100 ASP A O 1
ATOM 685 N N . LYS A 1 101 ? -2.273 31.230 -10.177 1.00 45.77 101 LYS A N 1
ATOM 686 C CA . LYS A 1 101 ? -1.527 30.171 -9.492 1.00 43.68 101 LYS A CA 1
ATOM 687 C C . LYS A 1 101 ? -0.628 30.742 -8.408 1.00 41.18 101 LYS A C 1
ATOM 688 O O . LYS A 1 101 ? -0.137 31.874 -8.490 1.00 41.08 101 LYS A O 1
ATOM 694 N N . ARG A 1 102 ? -0.484 29.965 -7.354 1.00 37.78 102 ARG A N 1
ATOM 695 C CA . ARG A 1 102 ? 0.454 30.267 -6.307 1.00 35.70 102 ARG A CA 1
ATOM 696 C C . ARG A 1 102 ? 1.807 29.887 -6.859 1.00 32.88 102 ARG A C 1
ATOM 697 O O . ARG A 1 102 ? 2.190 28.729 -6.804 1.00 31.86 102 ARG A O 1
ATOM 705 N N . VAL A 1 103 ? 2.511 30.872 -7.395 1.00 30.35 103 VAL A N 1
ATOM 706 C CA . VAL A 1 103 ? 3.743 30.632 -8.133 1.00 28.60 103 VAL A CA 1
ATOM 707 C C . VAL A 1 103 ? 4.927 30.042 -7.334 1.00 27.55 103 VAL A C 1
ATOM 708 O O . VAL A 1 103 ? 5.818 29.433 -7.914 1.00 27.52 103 VAL A O 1
ATOM 712 N N . ASN A 1 104 ? 4.936 30.176 -6.012 1.00 26.36 104 ASN A N 1
ATOM 713 C CA . ASN A 1 104 ? 6.005 29.580 -5.209 1.00 26.76 104 ASN A CA 1
ATOM 714 C C . ASN A 1 104 ? 5.706 28.194 -4.660 1.00 28.69 104 ASN A C 1
ATOM 715 O O . ASN A 1 104 ? 6.602 27.539 -4.185 1.00 27.92 104 ASN A O 1
ATOM 720 N N . GLU A 1 105 ? 4.441 27.795 -4.709 1.00 32.00 105 GLU A N 1
ATOM 721 C CA . GLU A 1 105 ? 3.911 26.624 -3.987 1.00 34.83 105 GLU A CA 1
ATOM 722 C C . GLU A 1 105 ? 4.753 25.424 -4.267 1.00 35.65 105 GLU A C 1
ATOM 723 O O . GLU A 1 105 ? 5.171 24.700 -3.362 1.00 36.71 105 GLU A O 1
ATOM 729 N N . ASP A 1 106 ? 5.079 25.247 -5.530 1.00 35.90 106 ASP A N 1
ATOM 730 C CA . ASP A 1 106 ? 5.704 24.033 -5.941 1.00 36.06 106 ASP A CA 1
ATOM 731 C C . ASP A 1 106 ? 7.174 24.077 -5.550 1.00 35.46 106 ASP A C 1
ATOM 732 O O . ASP A 1 106 ? 7.680 23.111 -4.984 1.00 35.62 106 ASP A O 1
ATOM 737 N N . ALA A 1 107 ? 7.825 25.217 -5.797 1.00 33.72 107 ALA A N 1
ATOM 738 C CA . ALA A 1 107 ? 9.229 25.417 -5.463 1.00 33.04 107 ALA A CA 1
ATOM 739 C C . ALA A 1 107 ? 9.527 25.263 -3.977 1.00 32.00 107 ALA A C 1
ATOM 740 O O . ALA A 1 107 ? 10.629 24.846 -3.609 1.00 31.66 107 ALA A O 1
ATOM 742 N N . VAL A 1 108 ? 8.586 25.622 -3.109 1.00 30.88 108 VAL A N 1
ATOM 743 C CA . VAL A 1 108 ? 8.862 25.498 -1.675 1.00 30.39 108 VAL A CA 1
ATOM 744 C C . VAL A 1 108 ? 8.178 24.300 -1.031 1.00 30.79 108 VAL A C 1
ATOM 745 O O . VAL A 1 108 ? 8.186 24.185 0.175 1.00 29.54 108 VAL A O 1
ATOM 749 N N . ARG A 1 109 ? 7.587 23.411 -1.838 1.00 32.10 109 ARG A N 1
ATOM 750 C CA . ARG A 1 109 ? 6.734 22.340 -1.316 1.00 33.01 109 ARG A CA 1
ATOM 751 C C . ARG A 1 109 ? 7.501 21.387 -0.401 1.00 33.25 109 ARG A C 1
ATOM 752 O O . ARG A 1 109 ? 6.917 20.806 0.517 1.00 34.61 109 ARG A O 1
ATOM 760 N N . GLY A 1 110 ? 8.796 21.270 -0.645 1.00 32.69 110 GLY A N 1
ATOM 761 C CA . GLY A 1 110 ? 9.714 20.462 0.127 1.00 33.10 110 GLY A CA 1
ATOM 762 C C . GLY A 1 110 ? 10.441 21.194 1.244 1.00 32.36 110 GLY A C 1
ATOM 763 O O . GLY A 1 110 ? 11.126 20.561 2.035 1.00 32.64 110 GLY A O 1
ATOM 764 N N . LEU A 1 111 ? 10.291 22.520 1.344 1.00 30.84 111 LEU A N 1
ATOM 765 C CA . LEU A 1 111 ? 10.892 23.257 2.458 1.00 30.35 111 LEU A CA 1
ATOM 766 C C . LEU A 1 111 ? 10.002 23.224 3.696 1.00 29.36 111 LEU A C 1
ATOM 767 O O . LEU A 1 111 ? 8.764 23.196 3.625 1.00 29.38 111 LEU A O 1
ATOM 772 N N . LYS A 1 112 ? 10.656 23.234 4.840 1.00 29.45 112 LYS A N 1
ATOM 773 C CA . LYS A 1 112 ? 9.966 23.260 6.124 1.00 29.77 112 LYS A CA 1
ATOM 774 C C . LYS A 1 112 ? 10.664 24.296 7.005 1.00 28.46 112 LYS A C 1
ATOM 775 O O . LYS A 1 112 ? 11.819 24.651 6.770 1.00 28.44 112 LYS A O 1
ATOM 781 N N . ALA A 1 113 ? 9.934 24.806 7.984 1.00 28.06 113 ALA A N 1
ATOM 782 C CA . ALA A 1 113 ? 10.461 25.756 8.940 1.00 28.01 113 ALA A CA 1
ATOM 783 C C . ALA A 1 113 ? 9.456 25.953 10.063 1.00 27.26 113 ALA A C 1
ATOM 784 O O . ALA A 1 113 ? 8.262 26.165 9.811 1.00 27.51 113 ALA A O 1
ATOM 786 N N . GLU A 1 114 ? 9.927 25.830 11.297 1.00 26.51 114 GLU A N 1
ATOM 787 C CA . GLU A 1 114 ? 9.110 26.151 12.452 1.00 26.40 114 GLU A CA 1
ATOM 788 C C . GLU A 1 114 ? 8.674 27.618 12.324 1.00 23.86 114 GLU A C 1
ATOM 789 O O . GLU A 1 114 ? 9.466 28.470 11.914 1.00 24.32 114 GLU A O 1
ATOM 795 N N . ALA A 1 115 ? 7.418 27.868 12.655 1.00 22.40 115 ALA A N 1
ATOM 796 C CA . ALA A 1 115 ? 6.826 29.221 12.604 1.00 21.09 115 ALA A CA 1
ATOM 797 C C . ALA A 1 115 ? 6.043 29.609 13.846 1.00 20.09 115 ALA A C 1
ATOM 798 O O . ALA A 1 115 ? 4.889 30.021 13.728 1.00 21.57 115 ALA A O 1
ATOM 800 N N . PRO A 1 116 ? 6.631 29.523 15.047 1.00 20.15 116 PRO A N 1
ATOM 801 C CA . PRO A 1 116 ? 5.951 30.078 16.222 1.00 20.91 116 PRO A CA 1
ATOM 802 C C . PRO A 1 116 ? 5.639 31.551 15.922 1.00 20.57 116 PRO A C 1
ATOM 803 O O . PRO A 1 116 ? 6.504 32.247 15.376 1.00 19.32 116 PRO A O 1
ATOM 807 N N . CYS A 1 117 ? 4.433 31.999 16.243 1.00 20.78 117 CYS A N 1
ATOM 808 C CA . CYS A 1 117 ? 3.943 33.301 15.780 1.00 20.68 117 CYS A CA 1
ATOM 809 C C . CYS A 1 117 ? 3.047 33.973 16.804 1.00 21.89 117 CYS A C 1
ATOM 810 O O . CYS A 1 117 ? 2.169 33.321 17.388 1.00 24.30 117 CYS A O 1
ATOM 813 N N . GLN A 1 118 ? 3.221 35.286 16.994 1.00 20.51 118 GLN A N 1
ATOM 814 C CA . GLN A 1 118 ? 2.218 36.129 17.623 1.00 20.44 118 GLN A CA 1
ATOM 815 C C . GLN A 1 118 ? 1.545 36.995 16.577 1.00 20.95 118 GLN A C 1
ATOM 816 O O . GLN A 1 118 ? 2.204 37.636 15.759 1.00 22.19 118 GLN A O 1
ATOM 822 N N . PHE A 1 119 ? 0.222 36.999 16.577 1.00 20.34 119 PHE A N 1
ATOM 823 C CA . PHE A 1 119 ? -0.543 37.740 15.577 1.00 20.05 119 PHE A CA 1
ATOM 824 C C . PHE A 1 119 ? -1.708 38.478 16.222 1.00 19.43 119 PHE A C 1
ATOM 825 O O . PHE A 1 119 ? -2.133 38.130 17.302 1.00 19.75 119 PHE A O 1
ATOM 833 N N . ALA A 1 120 ? -2.153 39.545 15.576 1.00 18.79 120 ALA A N 1
ATOM 834 C CA . ALA A 1 120 ? -3.255 40.375 16.036 1.00 19.21 120 ALA A CA 1
ATOM 835 C C . ALA A 1 120 ? -4.085 40.821 14.840 1.00 20.03 120 ALA A C 1
ATOM 836 O O . ALA A 1 120 ? -3.562 41.345 13.854 1.00 18.06 120 ALA A O 1
ATOM 838 N N . LEU A 1 121 ? -5.410 40.650 14.938 1.00 20.34 121 LEU A N 1
ATOM 839 C CA . LEU A 1 121 ? -6.329 41.052 13.899 1.00 21.78 121 LEU A CA 1
ATOM 840 C C . LEU A 1 121 ? -7.037 42.334 14.291 1.00 21.97 121 LEU A C 1
ATOM 841 O O . LEU A 1 121 ? -7.477 42.460 15.426 1.00 24.07 121 LEU A O 1
ATOM 846 N N . TYR A 1 122 ? -7.098 43.278 13.352 1.00 21.50 122 TYR A N 1
ATOM 847 C CA . TYR A 1 122 ? -7.646 44.593 13.527 1.00 21.98 122 TYR A CA 1
ATOM 848 C C . TYR A 1 122 ? -8.687 44.912 12.440 1.00 23.27 122 TYR A C 1
ATOM 849 O O . TYR A 1 122 ? -8.394 45.542 11.442 1.00 21.57 122 TYR A O 1
ATOM 858 N N . PRO A 1 123 ? -9.931 44.466 12.652 1.00 24.91 123 PRO A N 1
ATOM 859 C CA . PRO A 1 123 ? -11.039 44.831 11.758 1.00 25.81 123 PRO A CA 1
ATOM 860 C C . PRO A 1 123 ? -11.509 46.266 12.028 1.00 26.20 123 PRO A C 1
ATOM 861 O O . PRO A 1 123 ? -11.952 46.574 13.164 1.00 25.97 123 PRO A O 1
ATOM 873 N N . ASN A 1 125 ? -13.377 49.958 11.883 1.00 29.42 125 ASN A N 1
ATOM 874 C CA . ASN A 1 125 ? -14.735 50.523 11.882 1.00 30.57 125 ASN A CA 1
ATOM 875 C C . ASN A 1 125 ? -15.748 49.401 11.865 1.00 31.31 125 ASN A C 1
ATOM 876 O O . ASN A 1 125 ? -16.617 49.331 10.990 1.00 33.60 125 ASN A O 1
ATOM 881 N N . GLU A 1 126 ? -15.635 48.541 12.848 1.00 31.82 126 GLU A N 1
ATOM 882 C CA . GLU A 1 126 ? -16.391 47.305 12.906 1.00 32.33 126 GLU A CA 1
ATOM 883 C C . GLU A 1 126 ? -16.863 47.033 14.335 1.00 33.16 126 GLU A C 1
ATOM 884 O O . GLU A 1 126 ? -16.103 46.547 15.183 1.00 32.18 126 GLU A O 1
ATOM 890 N N . PRO A 1 127 ? -18.139 47.326 14.607 1.00 33.54 127 PRO A N 1
ATOM 891 C CA . PRO A 1 127 ? -18.708 47.123 15.952 1.00 33.77 127 PRO A CA 1
ATOM 892 C C . PRO A 1 127 ? -18.615 45.708 16.477 1.00 33.07 127 PRO A C 1
ATOM 893 O O . PRO A 1 127 ? -18.517 45.505 17.673 1.00 33.42 127 PRO A O 1
ATOM 897 N N . ASP A 1 128 ? -18.599 44.726 15.596 1.00 33.59 128 ASP A N 1
ATOM 898 C CA . ASP A 1 128 ? -18.421 43.353 15.996 1.00 33.75 128 ASP A CA 1
ATOM 899 C C . ASP A 1 128 ? -16.995 42.784 15.981 1.00 33.10 128 ASP A C 1
ATOM 900 O O . ASP A 1 128 ? -16.812 41.579 15.912 1.00 32.37 128 ASP A O 1
ATOM 905 N N . TYR A 1 129 ? -15.996 43.639 16.113 1.00 32.42 129 TYR A N 1
ATOM 906 C CA . TYR A 1 129 ? -14.609 43.198 15.925 1.00 31.79 129 TYR A CA 1
ATOM 907 C C . TYR A 1 129 ? -14.132 42.156 16.924 1.00 31.43 129 TYR A C 1
ATOM 908 O O . TYR A 1 129 ? -13.416 41.230 16.568 1.00 31.25 129 TYR A O 1
ATOM 925 N N . GLY A 1 131 ? -15.857 39.842 18.172 1.00 32.78 131 GLY A N 1
ATOM 926 C CA . GLY A 1 131 ? -16.421 38.603 17.650 1.00 32.23 131 GLY A CA 1
ATOM 927 C C . GLY A 1 131 ? -15.602 38.019 16.512 1.00 32.27 131 GLY A C 1
ATOM 928 O O . GLY A 1 131 ? -15.398 36.830 16.469 1.00 32.12 131 GLY A O 1
ATOM 929 N N . LEU A 1 132 ? -15.137 38.851 15.584 1.00 32.79 132 LEU A N 1
ATOM 930 C CA . LEU A 1 132 ? -14.270 38.374 14.492 1.00 32.84 132 LEU A CA 1
ATOM 931 C C . LEU A 1 132 ? -12.963 37.816 15.029 1.00 32.05 132 LEU A C 1
ATOM 932 O O . LEU A 1 132 ? -12.441 36.816 14.534 1.00 31.18 132 LEU A O 1
ATOM 937 N N . ILE A 1 133 ? -12.415 38.487 16.040 1.00 31.42 133 ILE A N 1
ATOM 938 C CA . ILE A 1 133 ? -11.208 38.014 16.688 1.00 31.24 133 ILE A CA 1
ATOM 939 C C . ILE A 1 133 ? -11.419 36.653 17.335 1.00 32.32 133 ILE A C 1
ATOM 940 O O . ILE A 1 133 ? -10.556 35.808 17.298 1.00 30.86 133 ILE A O 1
ATOM 953 N N . GLU A 1 135 ? -13.630 34.432 16.308 1.00 34.28 135 GLU A N 1
ATOM 954 C CA . GLU A 1 135 ? -13.703 33.566 15.106 1.00 33.80 135 GLU A CA 1
ATOM 955 C C . GLU A 1 135 ? -12.276 33.196 14.658 1.00 32.17 135 GLU A C 1
ATOM 956 O O . GLU A 1 135 ? -12.016 32.085 14.209 1.00 29.74 135 GLU A O 1
ATOM 962 N N . ALA A 1 136 ? -11.342 34.138 14.787 1.00 30.99 136 ALA A N 1
ATOM 963 C CA . ALA A 1 136 ? -9.948 33.886 14.380 1.00 29.94 136 ALA A CA 1
ATOM 964 C C . ALA A 1 136 ? -9.298 32.846 15.246 1.00 29.21 136 ALA A C 1
ATOM 965 O O . ALA A 1 136 ? -8.574 31.970 14.780 1.00 29.47 136 ALA A O 1
ATOM 967 N N . VAL A 1 137 ? -9.531 32.940 16.547 1.00 29.47 137 VAL A N 1
ATOM 968 C CA . VAL A 1 137 ? -9.029 31.956 17.489 1.00 29.55 137 VAL A CA 1
ATOM 969 C C . VAL A 1 137 ? -9.640 30.585 17.140 1.00 29.77 137 VAL A C 1
ATOM 970 O O . VAL A 1 137 ? -8.937 29.624 17.082 1.00 28.15 137 VAL A O 1
ATOM 974 N N . ASP A 1 138 ? -10.949 30.556 16.871 1.00 31.34 138 ASP A N 1
ATOM 975 C CA . ASP A 1 138 ? -11.654 29.314 16.523 1.00 32.50 138 ASP A CA 1
ATOM 976 C C . ASP A 1 138 ? -11.016 28.629 15.293 1.00 31.93 138 ASP A C 1
ATOM 977 O O . ASP A 1 138 ? -10.749 27.430 15.336 1.00 32.04 138 ASP A O 1
ATOM 982 N N . ILE A 1 139 ? -10.716 29.388 14.235 1.00 31.15 139 ILE A N 1
ATOM 983 C CA . ILE A 1 139 ? -10.032 28.862 13.050 1.00 30.45 139 ILE A CA 1
ATOM 984 C C . ILE A 1 139 ? -8.670 28.242 13.399 1.00 30.35 139 ILE A C 1
ATOM 985 O O . ILE A 1 139 ? -8.343 27.152 12.955 1.00 30.09 139 ILE A O 1
ATOM 990 N N . ALA A 1 140 ? -7.854 28.937 14.180 1.00 29.97 140 ALA A N 1
ATOM 991 C CA . ALA A 1 140 ? -6.549 28.408 14.554 1.00 30.11 140 ALA A CA 1
ATOM 992 C C . ALA A 1 140 ? -6.676 27.116 15.373 1.00 30.90 140 ALA A C 1
ATOM 993 O O . ALA A 1 140 ? -5.845 26.218 15.264 1.00 29.81 140 ALA A O 1
ATOM 995 N N . LYS A 1 141 ? -7.714 27.021 16.193 1.00 31.84 141 LYS A N 1
ATOM 996 C CA . LYS A 1 141 ? -7.918 25.793 16.983 1.00 33.59 141 LYS A CA 1
ATOM 997 C C . LYS A 1 141 ? -8.364 24.682 16.048 1.00 33.06 141 LYS A C 1
ATOM 998 O O . LYS A 1 141 ? -7.848 23.582 16.126 1.00 34.90 141 LYS A O 1
ATOM 1004 N N . ALA A 1 142 ? -9.317 24.998 15.170 1.00 33.63 142 ALA A N 1
ATOM 1005 C CA . ALA A 1 142 ? -9.831 24.065 14.146 1.00 33.04 142 ALA A CA 1
ATOM 1006 C C . ALA A 1 142 ? -8.732 23.501 13.287 1.00 33.30 142 ALA A C 1
ATOM 1007 O O . ALA A 1 142 ? -8.817 22.353 12.905 1.00 33.39 142 ALA A O 1
ATOM 1009 N N . GLN A 1 143 ? -7.692 24.299 12.985 1.00 32.53 143 GLN A N 1
ATOM 1010 C CA . GLN A 1 143 ? -6.550 23.840 12.185 1.00 31.70 143 GLN A CA 1
ATOM 1011 C C . GLN A 1 143 ? -5.395 23.331 12.992 1.00 29.98 143 GLN A C 1
ATOM 1012 O O . GLN A 1 143 ? -4.382 22.913 12.452 1.00 30.59 143 GLN A O 1
ATOM 1018 N N . GLY A 1 144 ? -5.506 23.374 14.307 1.00 28.96 144 GLY A N 1
ATOM 1019 C CA . GLY A 1 144 ? -4.482 22.797 15.155 1.00 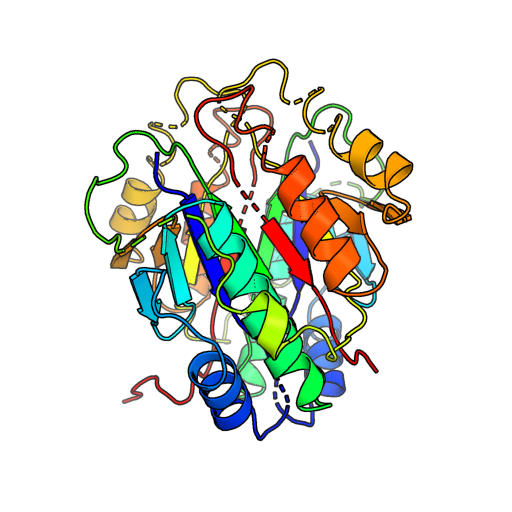28.18 144 GLY A CA 1
ATOM 1020 C C . GLY A 1 144 ? -3.231 23.622 15.337 1.00 26.94 144 GLY A C 1
ATOM 1021 O O . GLY A 1 144 ? -2.201 23.099 15.763 1.00 27.00 144 GLY A O 1
ATOM 1022 N N . THR A 1 145 ? -3.299 24.924 15.025 1.00 26.27 145 THR A N 1
ATOM 1023 C CA . THR A 1 145 ? -2.108 25.798 15.200 1.00 25.29 145 THR A CA 1
ATOM 1024 C C . THR A 1 145 ? -2.174 26.692 16.444 1.00 25.33 145 THR A C 1
ATOM 1025 O O . THR A 1 145 ? -1.167 27.232 16.861 1.00 25.15 145 THR A O 1
ATOM 1029 N N . PHE A 1 146 ? -3.364 26.865 17.021 1.00 25.31 146 PHE A N 1
ATOM 1030 C CA . PHE A 1 146 ? -3.501 27.704 18.224 1.00 26.21 146 PHE A CA 1
ATOM 1031 C C . PHE A 1 146 ? -2.718 27.156 19.403 1.00 26.72 146 PHE A C 1
ATOM 1032 O O . PHE A 1 146 ? -2.738 25.938 19.690 1.00 27.03 146 PHE A O 1
ATOM 1040 N N . VAL A 1 147 ? -2.036 28.056 20.112 1.00 26.07 147 VAL A N 1
ATOM 1041 C CA . VAL A 1 147 ? -1.349 27.705 21.343 1.00 26.24 147 VAL A CA 1
ATOM 1042 C C . VAL A 1 147 ? -2.070 28.352 22.534 1.00 26.48 147 VAL A C 1
ATOM 1043 O O . VAL A 1 147 ? -2.516 27.635 23.465 1.00 24.78 147 VAL A O 1
ATOM 1047 N N . GLN A 1 148 ? -2.185 29.686 22.535 1.00 25.71 148 GLN A N 1
ATOM 1048 C CA . GLN A 1 148 ? -2.738 30.398 23.685 1.00 26.85 148 GLN A CA 1
ATOM 1049 C C . GLN A 1 148 ? -2.985 31.850 23.331 1.00 26.65 148 GLN A C 1
ATOM 1050 O O . GLN A 1 148 ? -2.349 32.361 22.397 1.00 26.57 148 GLN A O 1
ATOM 1056 N N . GLY A 1 149 ? -3.873 32.505 24.070 1.00 26.03 149 GLY A N 1
ATOM 1057 C CA . GLY A 1 149 ? -3.960 33.970 24.069 1.00 26.08 149 GLY A CA 1
ATOM 1058 C C . GLY A 1 149 ? -2.934 34.608 24.998 1.00 25.69 149 GLY A C 1
ATOM 1059 O O . GLY A 1 149 ? -2.656 34.093 26.074 1.00 26.45 149 GLY A O 1
ATOM 1060 N N . VAL A 1 150 ? -2.381 35.760 24.581 1.00 25.01 150 VAL A N 1
ATOM 1061 C CA . VAL A 1 150 ? -1.499 36.574 25.420 1.00 23.48 150 VAL A CA 1
ATOM 1062 C C . VAL A 1 150 ? -2.001 38.021 25.398 1.00 22.30 150 VAL A C 1
ATOM 1063 O O . VAL A 1 150 ? -2.949 38.316 24.686 1.00 21.66 150 VAL A O 1
ATOM 1067 N N . HIS A 1 151 ? -1.415 38.913 26.203 1.00 22.73 151 HIS A N 1
ATOM 1068 C CA . HIS A 1 151 ? -1.827 40.323 26.146 1.00 21.92 151 HIS A CA 1
ATOM 1069 C C . HIS A 1 151 ? -1.586 40.813 24.716 1.00 21.23 151 HIS A C 1
ATOM 1070 O O . HIS A 1 151 ? -0.484 40.688 24.224 1.00 22.12 151 HIS A O 1
ATOM 1077 N N . TYR A 1 152 ? -2.638 41.279 24.061 1.00 20.00 152 TYR A N 1
ATOM 1078 C CA . TYR A 1 152 ? -2.586 42.006 22.782 1.00 19.57 152 TYR A CA 1
ATOM 1079 C C . TYR A 1 152 ? -2.371 41.152 21.539 1.00 19.65 152 TYR A C 1
ATOM 1080 O O . TYR A 1 152 ? -2.197 41.705 20.431 1.00 19.88 152 TYR A O 1
ATOM 1089 N N . ALA A 1 153 ? -2.417 39.809 21.678 1.00 19.35 153 ALA A N 1
ATOM 1090 C CA . ALA A 1 153 ? -2.127 38.923 20.544 1.00 19.70 153 ALA A CA 1
ATOM 1091 C C . ALA A 1 153 ? -2.533 37.501 20.867 1.00 20.72 153 ALA A C 1
ATOM 1092 O O . ALA A 1 153 ? -2.669 37.156 22.043 1.00 21.53 153 ALA A O 1
ATOM 1094 N N . SER A 1 154 ? -2.654 36.707 19.816 1.00 21.25 154 SER A N 1
ATOM 1095 C CA . SER A 1 154 ? -2.752 35.246 19.912 1.00 22.95 154 SER A CA 1
ATOM 1096 C C . SER A 1 154 ? -1.460 34.577 19.460 1.00 23.44 154 SER A C 1
ATOM 1097 O O . SER A 1 154 ? -0.788 35.070 18.555 1.00 23.13 154 SER A O 1
ATOM 1100 N N . GLU A 1 155 ? -1.155 33.416 20.032 1.00 23.53 155 GLU A N 1
ATOM 1101 C CA . GLU A 1 155 ? 0.009 32.649 19.660 1.00 24.11 155 GLU A CA 1
ATOM 1102 C C . GLU A 1 155 ? -0.382 31.415 18.891 1.00 24.13 155 GLU A C 1
ATOM 1103 O O . GLU A 1 155 ? -1.356 30.715 19.243 1.00 23.80 155 GLU A O 1
ATOM 1109 N N . LEU A 1 156 ? 0.403 31.177 17.855 1.00 23.32 156 LEU A N 1
ATOM 1110 C CA . LEU A 1 156 ? 0.311 30.022 16.981 1.00 23.56 156 LEU A CA 1
ATOM 1111 C C . LEU A 1 156 ? 1.626 29.291 16.994 1.00 23.42 156 LEU A C 1
ATOM 1112 O O . LEU A 1 156 ? 2.698 29.857 17.288 1.00 23.59 156 LEU A O 1
ATOM 1117 N N . ASP A 1 157 ? 1.573 28.012 16.621 1.00 23.68 157 ASP A N 1
ATOM 1118 C CA . ASP A 1 157 ? 2.809 27.269 16.412 1.00 24.19 157 ASP A CA 1
ATOM 1119 C C . ASP A 1 157 ? 2.574 26.142 15.412 1.00 24.39 157 ASP A C 1
ATOM 1120 O O . ASP A 1 157 ? 1.466 25.818 15.106 1.00 24.34 157 ASP A O 1
ATOM 1125 N N . GLY A 1 158 ? 3.659 25.649 14.861 1.00 25.05 158 GLY A N 1
ATOM 1126 C CA . GLY A 1 158 ? 3.631 24.618 13.833 1.00 25.39 158 GLY A CA 1
ATOM 1127 C C . GLY A 1 158 ? 4.647 24.925 12.749 1.00 26.02 158 GLY A C 1
ATOM 1128 O O . GLY A 1 158 ? 5.463 25.857 12.856 1.00 25.92 158 GLY A O 1
ATOM 1129 N N . ASP A 1 159 ? 4.624 24.105 11.705 1.00 25.99 159 ASP A N 1
ATOM 1130 C CA . ASP A 1 159 ? 5.431 24.356 10.517 1.00 26.04 159 ASP A CA 1
ATOM 1131 C C . ASP A 1 159 ? 4.863 25.545 9.769 1.00 24.53 159 ASP A C 1
ATOM 1132 O O . ASP A 1 159 ? 3.694 25.788 9.815 1.00 23.64 159 ASP A O 1
ATOM 1137 N N . ALA A 1 160 ? 5.708 26.260 9.051 1.00 24.36 160 ALA A N 1
ATOM 1138 C CA . ALA A 1 160 ? 5.270 27.439 8.275 1.00 23.58 160 ALA A CA 1
ATOM 1139 C C . ALA A 1 160 ? 4.113 27.188 7.317 1.00 24.04 160 ALA A C 1
ATOM 1140 O O . ALA A 1 160 ? 3.248 28.028 7.162 1.00 23.08 160 ALA A O 1
ATOM 1142 N N . HIS A 1 161 ? 4.052 26.026 6.652 1.00 24.93 161 HIS A N 1
ATOM 1143 C CA . HIS A 1 161 ? 2.940 25.801 5.745 1.00 25.18 161 HIS A CA 1
ATOM 1144 C C . HIS A 1 161 ? 1.606 25.810 6.483 1.00 24.45 161 HIS A C 1
ATOM 1145 O O . HIS A 1 161 ? 0.640 26.358 6.001 1.00 25.15 161 HIS A O 1
ATOM 1152 N N . ASP A 1 162 ? 1.570 25.210 7.667 1.00 24.14 162 ASP A N 1
ATOM 1153 C CA . ASP A 1 162 ? 0.389 25.216 8.510 1.00 24.50 162 ASP A CA 1
ATOM 1154 C C . ASP A 1 162 ? 0.017 26.595 9.093 1.00 23.99 162 ASP A C 1
ATOM 1155 O O . ASP A 1 162 ? -1.164 26.971 9.141 1.00 23.67 162 ASP A O 1
ATOM 1160 N N . VAL A 1 163 ? 1.018 27.299 9.585 1.00 23.98 163 VAL A N 1
ATOM 1161 C CA . VAL A 1 163 ? 0.826 28.632 10.202 1.00 23.11 163 VAL A CA 1
ATOM 1162 C C . VAL A 1 163 ? 0.375 29.674 9.165 1.00 22.46 163 VAL A C 1
ATOM 1163 O O . VAL A 1 163 ? -0.625 30.366 9.378 1.00 21.82 163 VAL A O 1
ATOM 1167 N N . PHE A 1 164 ? 1.039 29.732 8.001 1.00 22.58 164 PHE A N 1
ATOM 1168 C CA . PHE A 1 164 ? 0.605 30.648 6.963 1.00 22.54 164 PHE A CA 1
ATOM 1169 C C . PHE A 1 164 ? -0.792 30.292 6.458 1.00 23.03 164 PHE A C 1
ATOM 1170 O O . PHE A 1 164 ? -1.557 31.145 6.101 1.00 21.66 164 PHE A O 1
ATOM 1178 N N . SER A 1 165 ? -1.127 29.003 6.457 1.00 24.20 165 SER A N 1
ATOM 1179 C CA . SER A 1 165 ? -2.473 28.615 6.085 1.00 24.96 165 SER A CA 1
ATOM 1180 C C . SER A 1 165 ? -3.525 29.170 7.076 1.00 24.24 165 SER A C 1
ATOM 1181 O O . SER A 1 165 ? -4.545 29.724 6.664 1.00 24.75 165 SER A O 1
ATOM 1184 N N . THR A 1 166 ? -3.268 29.061 8.367 1.00 24.70 166 THR A N 1
ATOM 1185 C CA . THR A 1 166 ? -4.144 29.626 9.405 1.00 24.29 166 THR A CA 1
ATOM 1186 C C . THR A 1 166 ? -4.244 31.138 9.224 1.00 24.05 166 THR A C 1
ATOM 1187 O O . THR A 1 166 ? -5.321 31.707 9.247 1.00 22.96 166 THR A O 1
ATOM 1191 N N . LEU A 1 167 ? -3.111 31.778 9.002 1.00 22.63 167 LEU A N 1
ATOM 1192 C CA . LEU A 1 167 ? -3.112 33.247 8.914 1.00 22.45 167 LEU A CA 1
ATOM 1193 C C . LEU A 1 167 ? -3.926 33.731 7.739 1.00 21.85 167 LEU A C 1
ATOM 1194 O O . LEU A 1 167 ? -4.651 34.711 7.873 1.00 23.11 167 LEU A O 1
ATOM 1199 N N . GLU A 1 168 ? -3.794 33.071 6.578 1.00 22.02 168 GLU A N 1
ATOM 1200 C CA . GLU A 1 168 ? -4.584 33.444 5.404 1.00 23.18 168 GLU A CA 1
ATOM 1201 C C . GLU A 1 168 ? -6.077 33.210 5.621 1.00 23.59 168 GLU A C 1
ATOM 1202 O O . GLU A 1 168 ? -6.883 34.022 5.241 1.00 24.04 168 GLU A O 1
ATOM 1208 N N . ALA A 1 169 ? -6.437 32.090 6.218 1.00 24.87 169 ALA A N 1
ATOM 1209 C CA . ALA A 1 169 ? -7.846 31.791 6.555 1.00 25.47 169 ALA A CA 1
ATOM 1210 C C . ALA A 1 169 ? -8.519 32.829 7.445 1.00 25.32 169 ALA A C 1
ATOM 1211 O O . ALA A 1 169 ? -9.668 33.266 7.184 1.00 25.37 169 ALA A O 1
ATOM 1213 N N . VAL A 1 170 ? -7.799 33.234 8.487 1.00 24.98 170 VAL A N 1
ATOM 1214 C CA . VAL A 1 170 ? -8.233 34.312 9.389 1.00 24.93 170 VAL A CA 1
ATOM 1215 C C . VAL A 1 170 ? -8.436 35.586 8.605 1.00 24.79 170 VAL A C 1
ATOM 1216 O O . VAL A 1 170 ? -9.463 36.236 8.718 1.00 26.72 170 VAL A O 1
ATOM 1220 N N . PHE A 1 171 ? -7.455 35.932 7.775 1.00 24.84 171 PHE A N 1
ATOM 1221 C CA . PHE A 1 171 ? -7.496 37.145 7.006 1.00 24.17 171 PHE A CA 1
ATOM 1222 C C . PHE A 1 171 ? -8.710 37.145 6.055 1.00 25.00 171 PHE A C 1
ATOM 1223 O O . PHE A 1 171 ? -9.409 38.138 5.942 1.00 24.58 171 PHE A O 1
ATOM 1231 N N . ARG A 1 172 ? -8.967 36.014 5.403 1.00 25.71 172 ARG A N 1
ATOM 1232 C CA . ARG A 1 172 ? -10.069 35.919 4.429 1.00 27.28 172 ARG A CA 1
ATOM 1233 C C . ARG A 1 172 ? -11.408 35.964 5.156 1.00 27.55 172 ARG A C 1
ATOM 1234 O O . ARG A 1 172 ? -12.332 36.636 4.705 1.00 27.56 172 ARG A O 1
ATOM 1250 N N . ALA A 1 174 ? -12.075 37.575 7.902 1.00 30.62 174 ALA A N 1
ATOM 1251 C CA . ALA A 1 174 ? -12.324 38.945 8.305 1.00 30.45 174 ALA A CA 1
ATOM 1252 C C . ALA A 1 174 ? -12.642 39.827 7.126 1.00 31.20 174 ALA A C 1
ATOM 1253 O O . ALA A 1 174 ? -13.528 40.661 7.219 1.00 31.01 174 ALA A O 1
ATOM 1255 N N . GLU A 1 175 ? -11.915 39.674 6.017 1.00 31.93 175 GLU A N 1
ATOM 1256 C CA . GLU A 1 175 ? -12.096 40.573 4.894 1.00 33.33 175 GLU A CA 1
ATOM 1257 C C . GLU A 1 175 ? -13.425 40.335 4.167 1.00 34.36 175 GLU A C 1
ATOM 1258 O O . GLU A 1 175 ? -13.915 41.236 3.521 1.00 34.40 175 GLU A O 1
ATOM 1264 N N . GLN A 1 176 ? -13.998 39.142 4.321 1.00 36.28 176 GLN A N 1
ATOM 1265 C CA . GLN A 1 176 ? -15.344 38.844 3.825 1.00 38.41 176 GLN A CA 1
ATOM 1266 C C . GLN A 1 176 ? -16.417 39.544 4.677 1.00 39.17 176 GLN A C 1
ATOM 1267 O O . GLN A 1 176 ? -17.513 39.823 4.194 1.00 39.38 176 GLN A O 1
ATOM 1273 N N . GLN A 1 177 ? -16.101 39.835 5.936 1.00 39.65 177 GLN A N 1
ATOM 1274 C CA . GLN A 1 177 ? -17.058 40.466 6.850 1.00 40.10 177 GLN A CA 1
ATOM 1275 C C . GLN A 1 177 ? -16.912 41.975 7.000 1.00 39.26 177 GLN A C 1
ATOM 1276 O O . GLN A 1 177 ? -17.891 42.657 7.308 1.00 39.24 177 GLN A O 1
ATOM 1282 N N . THR A 1 178 ? -15.717 42.524 6.765 1.00 38.13 178 THR A N 1
ATOM 1283 C CA . THR A 1 178 ? -15.491 43.961 6.956 1.00 37.19 178 THR A CA 1
ATOM 1284 C C . THR A 1 178 ? -14.514 44.556 5.939 1.00 35.60 178 THR A C 1
ATOM 1285 O O . THR A 1 178 ? -13.587 43.893 5.472 1.00 35.58 178 THR A O 1
ATOM 1289 N N . ASN A 1 179 ? -14.782 45.800 5.565 1.00 33.93 179 ASN A N 1
ATOM 1290 C CA . ASN A 1 179 ? -14.197 46.421 4.392 1.00 33.04 179 ASN A CA 1
ATOM 1291 C C . ASN A 1 179 ? -12.675 46.576 4.523 1.00 31.35 179 ASN A C 1
ATOM 1292 O O . ASN A 1 179 ? -11.942 46.198 3.634 1.00 30.29 179 ASN A O 1
ATOM 1297 N N . HIS A 1 180 ? -12.238 47.138 5.646 1.00 29.46 180 HIS A N 1
ATOM 1298 C CA . HIS A 1 180 ? -10.824 47.451 5.897 1.00 27.82 180 HIS A CA 1
ATOM 1299 C C . HIS A 1 180 ? -10.385 46.600 7.083 1.00 26.73 180 HIS A C 1
ATOM 1300 O O . HIS A 1 180 ? -10.923 46.747 8.200 1.00 24.94 180 HIS A O 1
ATOM 1307 N N . ILE A 1 181 ? -9.432 45.682 6.851 1.00 26.09 181 ILE A N 1
ATOM 1308 C CA . ILE A 1 181 ? -8.793 44.998 7.946 1.00 25.41 181 ILE A CA 1
ATOM 1309 C C . ILE A 1 181 ? -7.251 45.066 7.845 1.00 23.86 181 ILE A C 1
ATOM 1310 O O . ILE A 1 181 ? -6.679 45.212 6.756 1.00 21.79 181 ILE A O 1
ATOM 1315 N N . THR A 1 182 ? -6.616 44.992 9.006 1.00 22.37 182 THR A N 1
ATOM 1316 C CA . THR A 1 182 ? -5.188 44.730 9.079 1.00 21.74 182 THR A CA 1
ATOM 1317 C C . THR A 1 182 ? -4.927 43.588 10.035 1.00 21.23 182 THR A C 1
ATOM 1318 O O . THR A 1 182 ? -5.762 43.223 10.879 1.00 21.28 182 THR A O 1
ATOM 1330 N N . THR A 1 184 ? -1.353 42.023 12.072 1.00 17.09 184 THR A N 1
ATOM 1331 C CA . THR A 1 184 ? 0.100 41.952 12.339 1.00 16.99 184 THR A CA 1
ATOM 1332 C C . THR A 1 184 ? 0.533 40.530 12.625 1.00 17.37 184 THR A C 1
ATOM 1333 O O . THR A 1 184 ? -0.246 39.725 13.184 1.00 17.75 184 THR A O 1
ATOM 1337 N N . VAL A 1 185 ? 1.767 40.179 12.205 1.00 17.20 185 VAL A N 1
ATOM 1338 C CA . VAL A 1 185 ? 2.344 38.874 12.406 1.00 16.92 185 VAL A CA 1
ATOM 1339 C C . VAL A 1 185 ? 3.805 39.044 12.852 1.00 16.83 185 VAL A C 1
ATOM 1340 O O . VAL A 1 185 ? 4.508 39.993 12.441 1.00 17.76 185 VAL A O 1
ATOM 1344 N N . ASN A 1 186 ? 4.261 38.140 13.701 1.00 16.59 186 ASN A N 1
ATOM 1345 C CA . ASN A 1 186 ? 5.655 38.127 14.208 1.00 16.18 186 ASN A CA 1
ATOM 1346 C C . ASN A 1 186 ? 6.043 36.648 14.297 1.00 16.85 186 ASN A C 1
ATOM 1347 O O . ASN A 1 186 ? 5.585 35.950 15.219 1.00 16.83 186 ASN A O 1
ATOM 1352 N N . LEU A 1 187 ? 6.836 36.193 13.324 1.00 16.15 187 LEU A N 1
ATOM 1353 C CA . LEU A 1 187 ? 7.158 34.770 13.123 1.00 17.21 187 LEU A CA 1
ATOM 1354 C C . LEU A 1 187 ? 8.626 34.577 13.357 1.00 17.95 187 LEU A C 1
ATOM 1355 O O . LEU A 1 187 ? 9.393 35.276 12.765 1.00 17.12 187 LEU A O 1
ATOM 1360 N N . SER A 1 188 ? 9.012 33.614 14.190 1.00 18.82 188 SER A N 1
ATOM 1361 C CA . SER A 1 188 ? 10.382 33.451 14.637 1.00 19.69 188 SER A CA 1
ATOM 1362 C C . SER A 1 188 ? 10.933 32.066 14.251 1.00 20.40 188 SER A C 1
ATOM 1363 O O . SER A 1 188 ? 10.438 31.053 14.721 1.00 19.94 188 SER A O 1
ATOM 1366 N N . ALA A 1 189 ? 11.983 32.047 13.463 1.00 20.90 189 ALA A N 1
ATOM 1367 C CA . ALA A 1 189 ? 12.629 30.792 13.021 1.00 22.16 189 ALA A CA 1
ATOM 1368 C C . ALA A 1 189 ? 13.987 30.613 13.661 1.00 23.13 189 ALA A C 1
ATOM 1369 O O . ALA A 1 189 ? 14.755 31.521 13.745 1.00 21.51 189 ALA A O 1
ATOM 1371 N N . ASN A 1 190 ? 14.295 29.387 14.087 1.00 25.53 190 ASN A N 1
ATOM 1372 C CA . ASN A 1 190 ? 15.653 29.056 14.518 1.00 26.72 190 ASN A CA 1
ATOM 1373 C C . ASN A 1 190 ? 16.130 29.820 15.752 1.00 27.71 190 ASN A C 1
ATOM 1374 O O . ASN A 1 190 ? 17.305 30.126 15.884 1.00 28.01 190 ASN A O 1
ATOM 1379 N N . SER A 1 191 ? 15.201 30.143 16.635 1.00 29.81 191 SER A N 1
ATOM 1380 C CA . SER A 1 191 ? 15.516 30.799 17.900 1.00 32.67 191 SER A CA 1
ATOM 1381 C C . SER A 1 191 ? 16.449 29.878 18.696 1.00 34.29 191 SER A C 1
ATOM 1382 O O . SER A 1 191 ? 16.191 28.680 18.753 1.00 34.43 191 SER A O 1
ATOM 1385 N N . PRO A 1 192 ? 17.542 30.381 19.266 1.00 36.89 192 PRO A N 1
ATOM 1386 C CA . PRO A 1 192 ? 18.493 29.488 19.955 1.00 38.78 192 PRO A CA 1
ATOM 1387 C C . PRO A 1 192 ? 17.932 28.930 21.252 1.00 40.95 192 PRO A C 1
ATOM 1388 O O . PRO A 1 192 ? 18.435 27.948 21.761 1.00 41.33 192 PRO A O 1
ATOM 1392 N N . SER A 1 193 ? 16.881 29.539 21.771 1.00 43.58 193 SER A N 1
ATOM 1393 C CA . SER A 1 193 ? 16.229 29.038 22.967 1.00 46.54 193 SER A CA 1
ATOM 1394 C C . SER A 1 193 ? 15.202 27.926 22.664 1.00 48.35 193 SER A C 1
ATOM 1395 O O . SER A 1 193 ? 14.646 27.340 23.595 1.00 49.21 193 SER A O 1
ATOM 1398 N N . ARG A 1 194 ? 14.934 27.635 21.388 1.00 50.14 194 ARG A N 1
ATOM 1399 C CA . ARG A 1 194 ? 13.976 26.571 21.038 1.00 51.63 194 ARG A CA 1
ATOM 1400 C C . ARG A 1 194 ? 14.624 25.203 21.180 1.00 52.29 194 ARG A C 1
ATOM 1401 O O . ARG A 1 194 ? 15.721 24.975 20.666 1.00 52.17 194 ARG A O 1
ATOM 1409 N N . LYS A 1 195 ? 13.923 24.301 21.873 1.00 53.04 195 LYS A N 1
ATOM 1410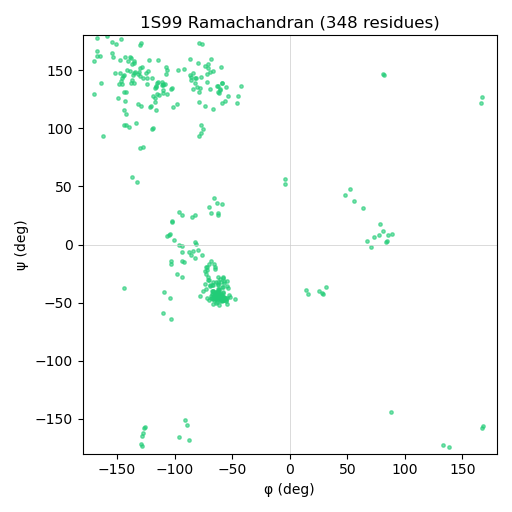 C CA . LYS A 1 195 ? 14.341 22.900 22.010 1.00 53.48 195 LYS A CA 1
ATOM 1411 C C . LYS A 1 195 ? 13.992 22.117 20.735 1.00 53.91 195 LYS A C 1
ATOM 1412 O O . LYS A 1 195 ? 12.837 22.094 20.323 1.00 54.44 195 LYS A O 1
ATOM 1418 N N . ASN A 1 196 ? 15.001 21.510 20.115 1.00 54.47 196 ASN A N 1
ATOM 1419 C CA . ASN A 1 196 ? 14.847 20.653 18.946 1.00 55.09 196 ASN A CA 1
ATOM 1420 C C . ASN A 1 196 ? 15.062 19.201 19.351 1.00 55.19 196 ASN A C 1
ATOM 1421 O O . ASN A 1 196 ? 15.857 18.925 20.237 1.00 55.43 196 ASN A O 1
ATOM 1426 N N . ARG A 1 197 ? 14.348 18.280 18.703 1.00 55.37 197 ARG A N 1
ATOM 1427 C CA . ARG A 1 197 ? 14.561 16.837 18.905 1.00 55.28 197 ARG A CA 1
ATOM 1428 C C . ARG A 1 197 ? 15.796 16.324 18.155 1.00 55.73 197 ARG A C 1
ATOM 1429 O O . ARG A 1 197 ? 16.319 17.009 17.268 1.00 56.02 197 ARG A O 1
ATOM 1437 N N . ARG B 1 9 ? -7.619 51.581 33.216 1.00 32.26 9 ARG B N 1
ATOM 1438 C CA . ARG B 1 9 ? -7.174 52.037 31.842 1.00 30.72 9 ARG B CA 1
ATOM 1439 C C . ARG B 1 9 ? -5.657 51.910 31.697 1.00 28.80 9 ARG B C 1
ATOM 1440 O O . ARG B 1 9 ? -4.894 52.858 31.559 1.00 29.82 9 ARG B O 1
ATOM 1448 N N . ILE B 1 10 ? -5.249 50.676 31.694 1.00 26.97 10 ILE B N 1
ATOM 1449 C CA . ILE B 1 10 ? -3.842 50.299 31.682 1.00 24.98 10 ILE B CA 1
ATOM 1450 C C . ILE B 1 10 ? -3.340 50.352 30.240 1.00 22.63 10 ILE B C 1
ATOM 1451 O O . ILE B 1 10 ? -4.013 49.884 29.359 1.00 22.67 10 ILE B O 1
ATOM 1456 N N . ALA B 1 11 ? -2.131 50.871 30.041 1.00 19.93 11 ALA B N 1
ATOM 1457 C CA . ALA B 1 11 ? -1.494 50.952 28.715 1.00 18.21 11 ALA B CA 1
ATOM 1458 C C . ALA B 1 11 ? -0.568 49.759 28.609 1.00 18.54 11 ALA B C 1
ATOM 1459 O O . ALA B 1 11 ? -0.043 49.282 29.622 1.00 19.18 11 ALA B O 1
ATOM 1461 N N . GLY B 1 12 ? -0.362 49.276 27.389 1.00 17.46 12 GLY B N 1
ATOM 1462 C CA . GLY B 1 12 ? 0.611 48.210 27.161 1.00 17.11 12 GLY B CA 1
ATOM 1463 C C . GLY B 1 12 ? 1.438 48.449 25.925 1.00 16.36 12 GLY B C 1
ATOM 1464 O O . GLY B 1 12 ? 1.069 49.221 25.026 1.00 15.35 12 GLY B O 1
ATOM 1465 N N . PHE B 1 13 ? 2.592 47.765 25.883 1.00 16.27 13 PHE B N 1
ATOM 1466 C CA . PHE B 1 13 ? 3.447 47.761 24.722 1.00 15.33 13 PHE B CA 1
ATOM 1467 C C . PHE B 1 13 ? 4.050 46.370 24.627 1.00 15.40 13 PHE B C 1
ATOM 1468 O O . PHE B 1 13 ? 4.792 45.980 25.494 1.00 16.27 13 PHE B O 1
ATOM 1476 N N . ARG B 1 14 ? 3.708 45.668 23.565 1.00 16.19 14 ARG B N 1
ATOM 1477 C CA . ARG B 1 14 ? 4.323 44.385 23.196 1.00 16.02 14 ARG B CA 1
ATOM 1478 C C . ARG B 1 14 ? 5.307 44.661 22.086 1.00 15.77 14 ARG B C 1
ATOM 1479 O O . ARG B 1 14 ? 4.923 45.105 21.020 1.00 16.33 14 ARG B O 1
ATOM 1487 N N . PHE B 1 15 ? 6.592 44.384 22.322 1.00 15.05 15 PHE B N 1
ATOM 1488 C CA . PHE B 1 15 ? 7.606 44.724 21.368 1.00 15.04 15 PHE B CA 1
ATOM 1489 C C . PHE B 1 15 ? 8.690 43.646 21.322 1.00 14.98 15 PHE B C 1
ATOM 1490 O O . PHE B 1 15 ? 8.882 42.838 22.253 1.00 15.00 15 PHE B O 1
ATOM 1498 N N . SER B 1 16 ? 9.426 43.682 20.232 1.00 15.60 16 SER B N 1
ATOM 1499 C CA . SER B 1 16 ? 10.584 42.847 20.046 1.00 15.67 16 SER B CA 1
ATOM 1500 C C . SER B 1 16 ? 11.752 43.766 19.719 1.00 15.54 16 SER B C 1
ATOM 1501 O O . SER B 1 16 ? 11.592 44.833 19.108 1.00 14.57 16 SER B O 1
ATOM 1504 N N . LEU B 1 17 ? 12.945 43.343 20.154 1.00 17.08 17 LEU B N 1
ATOM 1505 C CA . LEU B 1 17 ? 14.182 44.021 19.839 1.00 17.77 17 LEU B CA 1
ATOM 1506 C C . LEU B 1 17 ? 14.993 43.082 18.961 1.00 18.19 17 LEU B C 1
ATOM 1507 O O . LEU B 1 17 ? 15.185 41.922 19.339 1.00 18.95 17 LEU B O 1
ATOM 1512 N N . TYR B 1 18 ? 15.455 43.594 17.822 1.00 17.16 18 TYR B N 1
ATOM 1513 C CA . TYR B 1 18 ? 16.182 42.814 16.829 1.00 17.98 18 TYR B CA 1
ATOM 1514 C C . TYR B 1 18 ? 17.580 43.326 16.603 1.00 17.87 18 TYR B C 1
ATOM 1515 O O . TYR B 1 18 ? 17.755 44.333 15.926 1.00 17.55 18 TYR B O 1
ATOM 1524 N N . PRO B 1 19 ? 18.611 42.693 17.199 1.00 18.65 19 PRO B N 1
ATOM 1525 C CA . PRO B 1 19 ? 19.976 43.111 16.937 1.00 18.97 19 PRO B CA 1
ATOM 1526 C C . PRO B 1 19 ? 20.568 42.333 15.758 1.00 17.74 19 PRO B C 1
ATOM 1527 O O . PRO B 1 19 ? 20.591 41.099 15.799 1.00 16.76 19 PRO B O 1
ATOM 1539 N N . THR B 1 21 ? 23.288 41.202 14.494 1.00 22.25 21 THR B N 1
ATOM 1540 C CA . THR B 1 21 ? 24.618 40.900 15.017 1.00 22.95 21 THR B CA 1
ATOM 1541 C C . THR B 1 21 ? 24.659 39.519 15.692 1.00 23.39 21 THR B C 1
ATOM 1542 O O . THR B 1 21 ? 23.704 39.009 16.279 1.00 20.82 21 THR B O 1
ATOM 1546 N N . ASP B 1 22 ? 25.810 38.855 15.567 1.00 24.64 22 ASP B N 1
ATOM 1547 C CA . ASP B 1 22 ? 26.024 37.592 16.247 1.00 25.16 22 ASP B CA 1
ATOM 1548 C C . ASP B 1 22 ? 25.863 37.741 17.777 1.00 24.21 22 ASP B C 1
ATOM 1549 O O . ASP B 1 22 ? 25.515 36.773 18.434 1.00 24.64 22 ASP B O 1
ATOM 1554 N N . ASP B 1 23 ? 26.147 38.933 18.300 1.00 24.38 23 ASP B N 1
ATOM 1555 C CA . ASP B 1 23 ? 26.043 39.253 19.740 1.00 25.40 23 ASP B CA 1
ATOM 1556 C C . ASP B 1 23 ? 24.606 39.597 20.175 1.00 24.56 23 ASP B C 1
ATOM 1557 O O . ASP B 1 23 ? 24.454 40.272 21.172 1.00 24.84 23 ASP B O 1
ATOM 1562 N N . PHE B 1 24 ? 23.583 39.124 19.476 1.00 23.53 24 PHE B N 1
ATOM 1563 C CA . PHE B 1 24 ? 22.213 39.560 19.767 1.00 22.04 24 PHE B CA 1
ATOM 1564 C C . PHE B 1 24 ? 21.708 39.218 21.156 1.00 22.61 24 PHE B C 1
ATOM 1565 O O . PHE B 1 24 ? 21.018 40.048 21.762 1.00 20.85 24 PHE B O 1
ATOM 1573 N N . ILE B 1 25 ? 22.043 38.038 21.687 1.00 22.21 25 ILE B N 1
ATOM 1574 C CA . ILE B 1 25 ? 21.548 37.670 23.024 1.00 23.96 25 ILE B CA 1
ATOM 1575 C C . ILE B 1 25 ? 21.986 38.709 24.078 1.00 23.09 25 ILE B C 1
ATOM 1576 O O . ILE B 1 25 ? 21.161 39.178 24.850 1.00 24.36 25 ILE B O 1
ATOM 1581 N N . SER B 1 26 ? 23.253 39.101 24.050 1.00 23.49 26 SER B N 1
ATOM 1582 C CA . SER B 1 26 ? 23.835 40.052 24.977 1.00 24.42 26 SER B CA 1
ATOM 1583 C C . SER B 1 26 ? 23.264 41.463 24.795 1.00 23.44 26 SER B C 1
ATOM 1584 O O . SER B 1 26 ? 23.026 42.175 25.783 1.00 24.10 26 SER B O 1
ATOM 1587 N N . VAL B 1 27 ? 23.057 41.877 23.542 1.00 21.98 27 VAL B N 1
ATOM 1588 C CA . VAL B 1 27 ? 22.504 43.162 23.257 1.00 21.26 27 VAL B CA 1
ATOM 1589 C C . VAL B 1 27 ? 21.106 43.321 23.873 1.00 20.57 27 VAL B C 1
ATOM 1590 O O . VAL B 1 27 ? 20.844 44.362 24.494 1.00 20.40 27 VAL B O 1
ATOM 1594 N N . ILE B 1 28 ? 20.249 42.320 23.712 1.00 20.23 28 ILE B N 1
ATOM 1595 C CA . ILE B 1 28 ? 18.849 42.365 24.224 1.00 19.81 28 ILE B CA 1
ATOM 1596 C C . ILE B 1 28 ? 18.883 42.367 25.760 1.00 21.03 28 ILE B C 1
ATOM 1597 O O . ILE B 1 28 ? 18.226 43.191 26.421 1.00 20.39 28 ILE B O 1
ATOM 1602 N N . LYS B 1 29 ? 19.625 41.405 26.305 1.00 21.47 29 LYS B N 1
ATOM 1603 C CA . LYS B 1 29 ? 19.744 41.288 27.757 1.00 22.98 29 LYS B CA 1
ATOM 1604 C C . LYS B 1 29 ? 20.214 42.583 28.376 1.00 22.03 29 LYS B C 1
ATOM 1605 O O . LYS B 1 29 ? 19.637 43.053 29.378 1.00 22.63 29 LYS B O 1
ATOM 1611 N N . SER B 1 30 ? 21.240 43.196 27.801 1.00 22.28 30 SER B N 1
ATOM 1612 C CA . SER B 1 30 ? 21.783 44.422 28.316 1.00 22.69 30 SER B CA 1
ATOM 1613 C C . SER B 1 30 ? 20.773 45.573 28.248 1.00 21.38 30 SER B C 1
ATOM 1614 O O . SER B 1 30 ? 20.644 46.313 29.196 1.00 20.31 30 SER B O 1
ATOM 1617 N N . ALA B 1 31 ? 20.077 45.750 27.126 1.00 20.88 31 ALA B N 1
ATOM 1618 C CA . ALA B 1 31 ? 19.149 46.864 26.992 1.00 20.17 31 ALA B CA 1
ATOM 1619 C C . ALA B 1 31 ? 18.028 46.806 28.014 1.00 20.43 31 ALA B C 1
ATOM 1620 O O . ALA B 1 31 ? 17.667 47.842 28.556 1.00 20.94 31 ALA B O 1
ATOM 1622 N N . LEU B 1 32 ? 17.445 45.624 28.210 1.00 19.65 32 LEU B N 1
ATOM 1623 C CA . LEU B 1 32 ? 16.415 45.412 29.225 1.00 19.90 32 LEU B CA 1
ATOM 1624 C C . LEU B 1 32 ? 16.944 45.618 30.644 1.00 20.38 32 LEU B C 1
ATOM 1625 O O . LEU B 1 32 ? 16.291 46.270 31.435 1.00 21.37 32 LEU B O 1
ATOM 1630 N N . ALA B 1 33 ? 18.138 45.083 30.945 1.00 19.79 33 ALA B N 1
ATOM 1631 C CA . ALA B 1 33 ? 18.753 45.227 32.282 1.00 20.11 33 ALA B CA 1
ATOM 1632 C C . ALA B 1 33 ? 19.171 46.665 32.618 1.00 19.55 33 ALA B C 1
ATOM 1633 O O . ALA B 1 33 ? 19.044 47.077 33.792 1.00 19.94 33 ALA B O 1
ATOM 1635 N N . ALA B 1 34 ? 19.630 47.424 31.616 1.00 19.16 34 ALA B N 1
ATOM 1636 C CA . ALA B 1 34 ? 20.147 48.780 31.815 1.00 20.15 34 ALA B CA 1
ATOM 1637 C C . ALA B 1 34 ? 19.015 49.731 32.143 1.00 20.59 34 ALA B C 1
ATOM 1638 O O . ALA B 1 34 ? 19.208 50.675 32.868 1.00 22.18 34 ALA B O 1
ATOM 1640 N N . THR B 1 35 ? 17.832 49.433 31.605 1.00 21.15 35 THR B N 1
ATOM 1641 C CA . THR B 1 35 ? 16.607 50.208 31.824 1.00 20.49 35 THR B CA 1
ATOM 1642 C C . THR B 1 35 ? 16.041 50.042 33.238 1.00 20.53 35 THR B C 1
ATOM 1643 O O . THR B 1 35 ? 16.035 48.958 33.803 1.00 18.32 35 THR B O 1
ATOM 1647 N N . ASP B 1 36 ? 15.558 51.153 33.800 1.00 21.20 36 ASP B N 1
ATOM 1648 C CA . ASP B 1 36 ? 14.747 51.133 35.028 1.00 20.1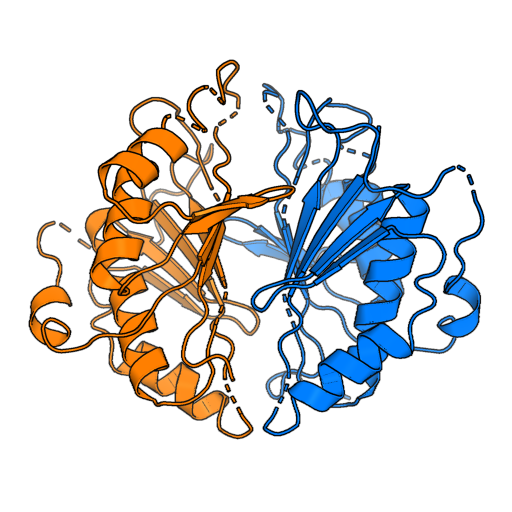6 36 ASP B CA 1
ATOM 1649 C C . ASP B 1 36 ? 13.349 50.637 34.672 1.00 20.09 36 ASP B C 1
ATOM 1650 O O . ASP B 1 36 ? 12.524 51.376 34.093 1.00 20.33 36 ASP B O 1
ATOM 1655 N N . THR B 1 37 ? 13.101 49.362 34.934 1.00 19.00 37 THR B N 1
ATOM 1656 C CA . THR B 1 37 ? 11.820 48.740 34.587 1.00 19.12 37 THR B CA 1
ATOM 1657 C C . THR B 1 37 ? 10.901 48.592 35.815 1.00 18.98 37 THR B C 1
ATOM 1658 O O . THR B 1 37 ? 9.974 47.778 35.815 1.00 19.49 37 THR B O 1
ATOM 1662 N N . SER B 1 38 ? 11.170 49.379 36.858 1.00 20.27 38 SER B N 1
ATOM 1663 C CA . SER B 1 38 ? 10.481 49.239 38.136 1.00 20.94 38 SER B CA 1
ATOM 1664 C C . SER B 1 38 ? 9.047 49.720 38.107 1.00 21.90 38 SER B C 1
ATOM 1665 O O . SER B 1 38 ? 8.249 49.365 38.995 1.00 22.98 38 SER B O 1
ATOM 1668 N N . LYS B 1 39 ? 8.716 50.547 37.117 1.00 21.64 39 LYS B N 1
ATOM 1669 C CA . LYS B 1 39 ? 7.371 51.099 37.047 1.00 22.04 39 LYS B CA 1
ATOM 1670 C C . LYS B 1 39 ? 6.408 50.423 36.043 1.00 22.87 39 LYS B C 1
ATOM 1671 O O . LYS B 1 39 ? 5.265 50.875 35.846 1.00 23.96 39 LYS B O 1
ATOM 1677 N N . VAL B 1 40 ? 6.871 49.367 35.398 1.00 21.88 40 VAL B N 1
ATOM 1678 C CA . VAL B 1 40 ? 6.063 48.601 34.474 1.00 22.13 40 VAL B CA 1
ATOM 1679 C C . VAL B 1 40 ? 6.114 47.137 34.865 1.00 21.89 40 VAL B C 1
ATOM 1680 O O . VAL B 1 40 ? 7.154 46.637 35.336 1.00 23.39 40 VAL B O 1
ATOM 1684 N N . TRP B 1 41 ? 4.980 46.475 34.700 1.00 21.12 41 TRP B N 1
ATOM 1685 C CA . TRP B 1 41 ? 4.904 45.025 34.762 1.00 22.14 41 TRP B CA 1
ATOM 1686 C C . TRP B 1 41 ? 5.422 44.476 33.433 1.00 22.01 41 TRP B C 1
ATOM 1687 O O . TRP B 1 41 ? 5.065 44.987 32.370 1.00 21.53 41 TRP B O 1
ATOM 1698 N N . THR B 1 42 ? 6.276 43.462 33.507 1.00 22.15 42 THR B N 1
ATOM 1699 C CA . THR B 1 42 ? 6.936 42.926 32.306 1.00 22.82 42 THR B CA 1
ATOM 1700 C C . THR B 1 42 ? 6.815 41.420 32.213 1.00 23.68 42 THR B C 1
ATOM 1701 O O . THR B 1 42 ? 6.840 40.724 33.241 1.00 24.85 42 THR B O 1
ATOM 1705 N N . LYS B 1 43 ? 6.684 40.921 30.994 1.00 22.66 43 LYS B N 1
ATOM 1706 C CA . LYS B 1 43 ? 6.752 39.486 30.708 1.00 23.07 43 LYS B CA 1
ATOM 1707 C C . LYS B 1 43 ? 7.448 39.285 29.380 1.00 23.40 43 LYS B C 1
ATOM 1708 O O . LYS B 1 43 ? 6.993 39.799 28.368 1.00 21.95 43 LYS B O 1
ATOM 1714 N N . THR B 1 44 ? 8.527 38.498 29.390 1.00 23.76 44 THR B N 1
ATOM 1715 C CA . THR B 1 44 ? 9.311 38.196 28.214 1.00 23.73 44 THR B CA 1
ATOM 1716 C C . THR B 1 44 ? 9.088 36.726 27.858 1.00 24.36 44 THR B C 1
ATOM 1717 O O . THR B 1 44 ? 9.069 35.806 28.747 1.00 23.79 44 THR B O 1
ATOM 1721 N N . ASP B 1 45 ? 8.916 36.498 26.565 1.00 23.75 45 ASP B N 1
ATOM 1722 C CA . ASP B 1 45 ? 8.870 35.163 26.003 1.00 24.33 45 ASP B CA 1
ATOM 1723 C C . ASP B 1 45 ? 9.838 35.112 24.848 1.00 25.76 45 ASP B C 1
ATOM 1724 O O . ASP B 1 45 ? 10.613 36.056 24.656 1.00 26.27 45 ASP B O 1
ATOM 1729 N N . HIS B 1 46 ? 9.836 34.031 24.069 1.00 27.35 46 HIS B N 1
ATOM 1730 C CA . HIS B 1 46 ? 10.887 33.864 23.068 1.00 28.58 46 HIS B CA 1
ATOM 1731 C C . HIS B 1 46 ? 10.632 34.688 21.810 1.00 27.62 46 HIS B C 1
ATOM 1732 O O . HIS B 1 46 ? 11.424 34.663 20.901 1.00 28.92 46 HIS B O 1
ATOM 1739 N N . ILE B 1 47 ? 9.498 35.350 21.713 1.00 25.82 47 ILE B N 1
ATOM 1740 C CA . ILE B 1 47 ? 9.206 36.214 20.555 1.00 23.86 47 ILE B CA 1
ATOM 1741 C C . ILE B 1 47 ? 9.218 37.712 20.909 1.00 22.08 47 ILE B C 1
ATOM 1742 O O . ILE B 1 47 ? 9.725 38.544 20.143 1.00 21.73 47 ILE B O 1
ATOM 1747 N N . SER B 1 48 ? 8.657 38.043 22.064 1.00 20.24 48 SER B N 1
ATOM 1748 C CA . SER B 1 48 ? 8.494 39.446 22.442 1.00 18.54 48 SER B CA 1
ATOM 1749 C C . SER B 1 48 ? 8.432 39.661 23.953 1.00 18.67 48 SER B C 1
ATOM 1750 O O . SER B 1 48 ? 8.423 38.713 24.751 1.00 20.15 48 SER B O 1
ATOM 1753 N N . THR B 1 49 ? 8.396 40.928 24.341 1.00 17.85 49 THR B N 1
ATOM 1754 C CA . THR B 1 49 ? 8.262 41.364 25.729 1.00 17.89 49 THR B CA 1
ATOM 1755 C C . THR B 1 49 ? 7.058 42.269 25.769 1.00 18.49 49 THR B C 1
ATOM 1756 O O . THR B 1 49 ? 6.876 43.046 24.854 1.00 18.39 49 THR B O 1
ATOM 1760 N N . VAL B 1 50 ? 6.228 42.115 26.810 1.00 17.90 50 VAL B N 1
ATOM 1761 C CA . VAL B 1 50 ? 5.148 43.046 27.063 1.00 18.32 50 VAL B CA 1
ATOM 1762 C C . VAL B 1 50 ? 5.407 43.878 28.323 1.00 17.73 50 VAL B C 1
ATOM 1763 O O . VAL B 1 50 ? 5.868 43.358 29.342 1.00 18.41 50 VAL B O 1
ATOM 1767 N N . LEU B 1 51 ? 5.120 45.170 28.237 1.00 17.60 51 LEU B N 1
ATOM 1768 C CA . LEU B 1 51 ? 5.209 46.139 29.341 1.00 17.96 51 LEU B CA 1
ATOM 1769 C C . LEU B 1 51 ? 3.784 46.618 29.575 1.00 17.80 51 LEU B C 1
ATOM 1770 O O . LEU B 1 51 ? 3.091 46.900 28.605 1.00 18.65 51 LEU B O 1
ATOM 1775 N N . ARG B 1 52 ? 3.361 46.731 30.839 1.00 18.37 52 ARG B N 1
ATOM 1776 C CA . ARG B 1 52 ? 2.021 47.261 31.179 1.00 18.41 52 ARG B CA 1
ATOM 1777 C C . ARG B 1 52 ? 2.137 48.249 32.320 1.00 17.53 52 ARG B C 1
ATOM 1778 O O . ARG B 1 52 ? 2.893 48.039 33.272 1.00 18.92 52 ARG B O 1
ATOM 1786 N N . GLY B 1 53 ? 1.398 49.341 32.222 1.00 17.86 53 GLY B N 1
ATOM 1787 C CA . GLY B 1 53 ? 1.400 50.361 33.243 1.00 19.11 53 GLY B CA 1
ATOM 1788 C C . GLY B 1 53 ? 0.730 51.627 32.752 1.00 19.11 53 GLY B C 1
ATOM 1789 O O . GLY B 1 53 ? -0.068 51.586 31.841 1.00 20.35 53 GLY B O 1
ATOM 1790 N N . SER B 1 54 ? 1.046 52.753 33.365 1.00 20.98 54 SER B N 1
ATOM 1791 C CA . SER B 1 54 ? 0.504 54.037 32.913 1.00 20.85 54 SER B CA 1
ATOM 1792 C C . SER B 1 54 ? 1.107 54.352 31.551 1.00 20.73 54 SER B C 1
ATOM 1793 O O . SER B 1 54 ? 2.157 53.828 31.190 1.00 19.46 54 SER B O 1
ATOM 1796 N N . ILE B 1 55 ? 0.461 55.232 30.797 1.00 20.62 55 ILE B N 1
ATOM 1797 C CA . ILE B 1 55 ? 1.020 55.694 29.525 1.00 19.66 55 ILE B CA 1
ATOM 1798 C C . ILE B 1 55 ? 2.397 56.253 29.749 1.00 19.52 55 ILE B C 1
ATOM 1799 O O . ILE B 1 55 ? 3.314 55.924 29.016 1.00 19.63 55 ILE B O 1
ATOM 1804 N N . ASP B 1 56 ? 2.539 57.089 30.777 1.00 19.50 56 ASP B N 1
ATOM 1805 C CA . ASP B 1 56 ? 3.810 57.701 31.097 1.00 21.25 56 ASP B CA 1
ATOM 1806 C C . ASP B 1 56 ? 4.910 56.682 31.274 1.00 20.30 56 ASP B C 1
ATOM 1807 O O . ASP B 1 56 ? 5.953 56.821 30.667 1.00 21.21 56 ASP B O 1
ATOM 1812 N N . HIS B 1 57 ? 4.671 55.675 32.108 1.00 19.62 57 HIS B N 1
ATOM 1813 C CA . HIS B 1 57 ? 5.738 54.720 32.449 1.00 20.05 57 HIS B CA 1
ATOM 1814 C C . HIS B 1 57 ? 6.022 53.769 31.279 1.00 19.48 57 HIS B C 1
ATOM 1815 O O . HIS B 1 57 ? 7.155 53.397 31.078 1.00 19.41 57 HIS B O 1
ATOM 1822 N N . VAL B 1 58 ? 5.002 53.418 30.506 1.00 19.02 58 VAL B N 1
ATOM 1823 C CA . VAL B 1 58 ? 5.219 52.558 29.330 1.00 18.24 58 VAL B CA 1
ATOM 1824 C C . VAL B 1 58 ? 6.064 53.237 28.262 1.00 18.54 58 VAL B C 1
ATOM 1825 O O . VAL B 1 58 ? 7.049 52.654 27.738 1.00 18.39 58 VAL B O 1
ATOM 1829 N N . PHE B 1 59 ? 5.721 54.495 27.926 1.00 18.71 59 PHE B N 1
ATOM 1830 C CA . PHE B 1 59 ? 6.546 55.249 26.964 1.00 18.33 59 PHE B CA 1
ATOM 1831 C C . PHE B 1 59 ? 7.949 55.583 27.477 1.00 18.43 59 PHE B C 1
ATOM 1832 O O . PHE B 1 59 ? 8.923 55.573 26.708 1.00 19.39 59 PHE B O 1
ATOM 1840 N N . ASP B 1 60 ? 8.081 55.849 28.769 1.00 18.94 60 ASP B N 1
ATOM 1841 C CA . ASP B 1 60 ? 9.398 56.111 29.381 1.00 18.43 60 ASP B CA 1
ATOM 1842 C C . ASP B 1 60 ? 10.282 54.856 29.278 1.00 17.64 60 ASP B C 1
ATOM 1843 O O . ASP B 1 60 ? 11.439 54.936 28.872 1.00 18.66 60 ASP B O 1
ATOM 1848 N N . ALA B 1 61 ? 9.725 53.691 29.592 1.00 17.46 61 ALA B N 1
ATOM 1849 C CA . ALA B 1 61 ? 10.476 52.413 29.504 1.00 17.08 61 ALA B CA 1
ATOM 1850 C C . ALA B 1 61 ? 10.842 52.094 28.040 1.00 17.04 61 ALA B C 1
ATOM 1851 O O . ALA B 1 61 ? 11.986 51.746 27.720 1.00 17.92 61 ALA B O 1
ATOM 1853 N N . ALA B 1 62 ? 9.889 52.276 27.126 1.00 16.55 62 ALA B N 1
ATOM 1854 C CA . ALA B 1 62 ? 10.110 51.986 25.713 1.00 17.45 62 ALA B CA 1
ATOM 1855 C C . ALA B 1 62 ? 11.231 52.832 25.123 1.00 17.78 62 ALA B C 1
ATOM 1856 O O . ALA B 1 62 ? 12.107 52.311 24.443 1.00 18.37 62 ALA B O 1
ATOM 1858 N N . LYS B 1 63 ? 11.223 54.129 25.400 1.00 16.73 63 LYS B N 1
ATOM 1859 C CA . LYS B 1 63 ? 12.308 54.980 24.899 1.00 17.61 63 LYS B CA 1
ATOM 1860 C C . LYS B 1 63 ? 13.662 54.596 25.467 1.00 17.32 63 LYS B C 1
ATOM 1861 O O . LYS B 1 63 ? 14.666 54.557 24.747 1.00 18.57 63 LYS B O 1
ATOM 1867 N N . ALA B 1 64 ? 13.720 54.334 26.766 1.00 17.02 64 ALA B N 1
ATOM 1868 C CA . ALA B 1 64 ? 14.988 53.967 27.398 1.00 17.04 64 ALA B CA 1
ATOM 18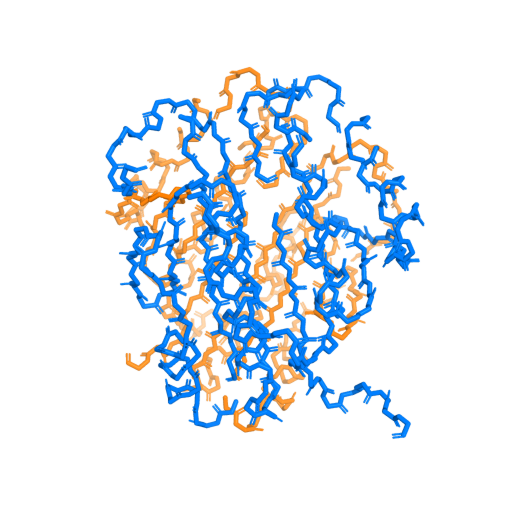69 C C . ALA B 1 64 ? 15.556 52.676 26.796 1.00 16.94 64 ALA B C 1
ATOM 1870 O O . ALA B 1 64 ? 16.784 52.533 26.588 1.00 18.66 64 ALA B O 1
ATOM 1872 N N . ILE B 1 65 ? 14.712 51.668 26.605 1.00 16.36 65 ILE B N 1
ATOM 1873 C CA . ILE B 1 65 ? 15.154 50.398 26.021 1.00 17.46 65 ILE B CA 1
ATOM 1874 C C . ILE B 1 65 ? 15.770 50.654 24.622 1.00 17.84 65 ILE B C 1
ATOM 1875 O O . ILE B 1 65 ? 16.864 50.150 24.320 1.00 18.01 65 ILE B O 1
ATOM 1880 N N . TYR B 1 66 ? 15.085 51.430 23.793 1.00 17.63 66 TYR B N 1
ATOM 1881 C CA . TYR B 1 66 ? 15.610 51.833 22.487 1.00 17.65 66 TYR B CA 1
ATOM 1882 C C . TYR B 1 66 ? 16.982 52.528 22.569 1.00 17.91 66 TYR B C 1
ATOM 1883 O O . TYR B 1 66 ? 17.910 52.149 21.863 1.00 18.26 66 TYR B O 1
ATOM 1892 N N . LEU B 1 67 ? 17.109 53.504 23.462 1.00 18.75 67 LEU B N 1
ATOM 1893 C CA . LEU B 1 67 ? 18.341 54.300 23.578 1.00 19.86 67 LEU B CA 1
ATOM 1894 C C . LEU B 1 67 ? 19.495 53.418 24.039 1.00 20.00 67 LEU B C 1
ATOM 1895 O O . LEU B 1 67 ? 20.614 53.512 23.495 1.00 21.59 67 LEU B O 1
ATOM 1900 N N . HIS B 1 68 ? 19.264 52.553 25.026 1.00 20.42 68 HIS B N 1
ATOM 1901 C CA . HIS B 1 68 ? 20.332 51.626 25.484 1.00 20.98 68 HIS B CA 1
ATOM 1902 C C . HIS B 1 68 ? 20.741 50.669 24.363 1.00 21.55 68 HIS B C 1
ATOM 1903 O O . HIS B 1 68 ? 21.935 50.463 24.114 1.00 22.76 68 HIS B O 1
ATOM 1910 N N . ALA B 1 69 ? 19.752 50.107 23.655 1.00 21.51 69 ALA B N 1
ATOM 1911 C CA . ALA B 1 69 ? 20.042 49.222 22.537 1.00 21.53 69 ALA B CA 1
ATOM 1912 C C . ALA B 1 69 ? 20.831 49.939 21.446 1.00 21.64 69 ALA B C 1
ATOM 1913 O O . ALA B 1 69 ? 21.903 49.459 21.014 1.00 23.68 69 ALA B O 1
ATOM 1915 N N . ALA B 1 70 ? 20.372 51.117 21.057 1.00 21.61 70 ALA B N 1
ATOM 1916 C CA . ALA B 1 70 ? 21.036 51.931 20.022 1.00 22.49 70 ALA B CA 1
ATOM 1917 C C . ALA B 1 70 ? 22.484 52.267 20.391 1.00 23.63 70 ALA B C 1
ATOM 1918 O O . ALA B 1 70 ? 23.373 52.228 19.540 1.00 24.62 70 ALA B O 1
ATOM 1920 N N . ASN B 1 71 ? 22.722 52.493 21.671 1.00 24.96 71 ASN B N 1
ATOM 1921 C CA . ASN B 1 71 ? 24.029 52.888 22.153 1.00 26.76 71 ASN B CA 1
ATOM 1922 C C . ASN B 1 71 ? 24.978 51.708 22.321 1.00 27.54 71 ASN B C 1
ATOM 1923 O O . ASN B 1 71 ? 26.164 51.894 22.662 1.00 29.32 71 ASN B O 1
ATOM 1928 N N . SER B 1 72 ? 24.505 50.502 21.996 1.00 27.61 72 SER B N 1
ATOM 1929 C CA . SER B 1 72 ? 25.388 49.359 21.715 1.00 28.23 72 SER B CA 1
ATOM 1930 C C . SER B 1 72 ? 26.233 49.571 20.451 1.00 28.52 72 SER B C 1
ATOM 1931 O O . SER B 1 72 ? 27.172 48.815 20.202 1.00 29.93 72 SER B O 1
ATOM 1934 N N . GLU B 1 73 ? 25.834 50.534 19.624 1.00 28.49 73 GLU B N 1
ATOM 1935 C CA . GLU B 1 73 ? 26.420 50.803 18.303 1.00 29.29 73 GLU B CA 1
ATOM 1936 C C . GLU B 1 73 ? 26.127 49.734 17.221 1.00 28.49 73 GLU B C 1
ATOM 1937 O O . GLU B 1 73 ? 26.472 49.915 16.047 1.00 29.85 73 GLU B O 1
ATOM 1943 N N . GLN B 1 74 ? 25.432 48.663 17.581 1.00 26.97 74 GLN B N 1
ATOM 1944 C CA . GLN B 1 74 ? 25.000 47.674 16.603 1.00 26.86 74 GLN B CA 1
ATOM 1945 C C . GLN B 1 74 ? 23.749 48.196 15.875 1.00 25.09 74 GLN B C 1
ATOM 1946 O O . GLN B 1 74 ? 23.026 49.040 16.392 1.00 24.60 74 GLN B O 1
ATOM 1952 N N . HIS B 1 75 ? 23.507 47.689 14.675 1.00 23.80 75 HIS B N 1
ATOM 1953 C CA . HIS B 1 75 ? 22.223 47.868 14.013 1.00 21.91 75 HIS B CA 1
ATOM 1954 C C . HIS B 1 75 ? 21.129 47.100 14.800 1.00 20.77 75 HIS B C 1
ATOM 1955 O O . HIS B 1 75 ? 21.162 45.869 14.924 1.00 19.88 75 HIS B O 1
ATOM 1962 N N . ILE B 1 76 ? 20.180 47.856 15.331 1.00 20.28 76 ILE B N 1
ATOM 1963 C CA . ILE B 1 76 ? 19.067 47.276 16.103 1.00 19.48 76 ILE B CA 1
ATOM 1964 C C . ILE B 1 76 ? 17.765 47.891 15.662 1.00 18.55 76 ILE B C 1
ATOM 1965 O O . ILE B 1 76 ? 17.704 49.058 15.275 1.00 19.23 76 ILE B O 1
ATOM 1970 N N . VAL B 1 77 ? 16.713 47.108 15.738 1.00 17.20 77 VAL B N 1
ATOM 1971 C CA . VAL B 1 77 ? 15.389 47.623 15.458 1.00 16.85 77 VAL B CA 1
ATOM 1972 C C . VAL B 1 77 ? 14.460 47.318 16.638 1.00 16.33 77 VAL B C 1
ATOM 1973 O O . VAL B 1 77 ? 14.497 46.198 17.184 1.00 17.03 77 VAL B O 1
ATOM 1985 N N . ASN B 1 79 ? 10.381 46.927 17.227 1.00 14.51 79 ASN B N 1
ATOM 1986 C CA . ASN B 1 79 ? 9.132 46.794 16.488 1.00 15.59 79 ASN B CA 1
ATOM 1987 C C . ASN B 1 79 ? 8.112 46.351 17.504 1.00 15.04 79 ASN B C 1
ATOM 1988 O O . ASN B 1 79 ? 8.274 45.318 18.136 1.00 14.72 79 ASN B O 1
ATOM 1993 N N . GLY B 1 80 ? 7.054 47.117 17.665 1.00 14.83 80 GLY B N 1
ATOM 1994 C CA . GLY B 1 80 ? 6.090 46.796 18.671 1.00 15.15 80 GLY B CA 1
ATOM 1995 C C . GLY B 1 80 ? 4.732 47.415 18.438 1.00 14.09 80 GLY B C 1
ATOM 1996 O O . GLY B 1 80 ? 4.504 48.204 17.505 1.00 15.36 80 GLY B O 1
ATOM 1997 N N . THR B 1 81 ? 3.860 47.099 19.361 1.00 14.80 81 THR B N 1
ATOM 1998 C CA . THR B 1 81 ? 2.462 47.591 19.330 1.00 14.10 81 THR B CA 1
ATOM 1999 C C . THR B 1 81 ? 2.090 48.148 20.695 1.00 14.93 81 THR B C 1
ATOM 2000 O O . THR B 1 81 ? 2.105 47.424 21.695 1.00 14.63 81 THR B O 1
ATOM 2004 N N . PHE B 1 82 ? 1.715 49.426 20.742 1.00 14.85 82 PHE B N 1
ATOM 2005 C CA . PHE B 1 82 ? 1.124 50.054 21.922 1.00 15.57 82 PHE B CA 1
ATOM 2006 C C . PHE B 1 82 ? -0.403 49.807 21.903 1.00 14.91 82 PHE B C 1
ATOM 2007 O O . PHE B 1 82 ? -0.987 49.838 20.845 1.00 15.08 82 PHE B O 1
ATOM 2015 N N . SER B 1 83 ? -1.011 49.563 23.063 1.00 15.16 83 SER B N 1
ATOM 2016 C CA . SER B 1 83 ? -2.462 49.289 23.171 1.00 16.68 83 SER B CA 1
ATOM 2017 C C . SER B 1 83 ? -3.030 49.865 24.468 1.00 16.84 83 SER B C 1
ATOM 2018 O O . SER B 1 83 ? -2.366 49.918 25.493 1.00 17.31 83 SER B O 1
ATOM 2021 N N . ILE B 1 84 ? -4.249 50.374 24.384 1.00 18.34 84 ILE B N 1
ATOM 2022 C CA . ILE B 1 84 ? -4.962 50.812 25.572 1.00 19.55 84 ILE B CA 1
ATOM 2023 C C . ILE B 1 84 ? -6.446 50.661 25.276 1.00 20.40 84 ILE B C 1
ATOM 2024 O O . ILE B 1 84 ? -6.853 50.757 24.129 1.00 19.00 84 ILE B O 1
ATOM 2029 N N . GLY B 1 85 ? -7.224 50.347 26.309 1.00 22.55 85 GLY B N 1
ATOM 2030 C CA . GLY B 1 85 ? -8.676 50.242 26.162 1.00 24.84 85 GLY B CA 1
ATOM 2031 C C . GLY B 1 85 ? -9.287 48.922 25.690 1.00 27.31 85 GLY B C 1
ATOM 2032 O O . GLY B 1 85 ? -10.499 48.861 25.397 1.00 27.23 85 GLY B O 1
ATOM 2033 N N . CYS B 1 86 ? -8.503 47.868 25.578 1.00 29.46 86 CYS B N 1
ATOM 2034 C CA . CYS B 1 86 ? -9.025 46.668 24.938 1.00 31.68 86 CYS B CA 1
ATOM 2035 C C . CYS B 1 86 ? -10.209 46.139 25.780 1.00 33.68 86 CYS B C 1
ATOM 2036 O O . CYS B 1 86 ? -10.124 46.111 26.997 1.00 33.31 86 CYS B O 1
ATOM 2039 N N . PRO B 1 87 ? -11.344 45.826 25.145 1.00 35.56 87 PRO B N 1
ATOM 2040 C CA . PRO B 1 87 ? -12.502 45.302 25.891 1.00 36.83 87 PRO B CA 1
ATOM 2041 C C . PRO B 1 87 ? -12.147 44.083 26.749 1.00 37.41 87 PRO B C 1
ATOM 2042 O O . PRO B 1 87 ? -11.541 43.118 26.260 1.00 37.26 87 PRO B O 1
ATOM 2046 N N . GLY B 1 88 ? -12.491 44.149 28.033 1.00 38.99 88 GLY B N 1
ATOM 2047 C CA . GLY B 1 88 ? -12.221 43.058 28.947 1.00 40.00 88 GLY B CA 1
ATOM 2048 C C . GLY B 1 88 ? -10.820 43.045 29.536 1.00 41.28 88 GLY B C 1
ATOM 2049 O O . GLY B 1 88 ? -10.475 42.150 30.314 1.00 41.88 88 GLY B O 1
ATOM 2050 N N . ASP B 1 89 ? -10.002 44.034 29.195 1.00 42.09 89 ASP B N 1
ATOM 2051 C CA . ASP B 1 89 ? -8.643 44.106 29.727 1.00 42.66 89 ASP B CA 1
ATOM 2052 C C . ASP B 1 89 ? -8.617 43.839 31.241 1.00 43.38 89 ASP B C 1
ATOM 2053 O O . ASP B 1 89 ? -9.344 44.483 31.996 1.00 43.94 89 ASP B O 1
ATOM 2058 N N . THR B 1 90 ? -7.773 42.909 31.681 1.00 43.62 90 THR B N 1
ATOM 2059 C CA . THR B 1 90 ? -7.616 42.645 33.118 1.00 44.14 90 THR B CA 1
ATOM 2060 C C . THR B 1 90 ? -7.132 43.878 33.915 1.00 43.70 90 THR B C 1
ATOM 2061 O O . THR B 1 90 ? -6.455 44.769 33.374 1.00 43.81 90 THR B O 1
ATOM 2065 N N . GLN B 1 91 ? -7.481 43.919 35.202 1.00 42.76 91 GLN B N 1
ATOM 2066 C CA . GLN B 1 91 ? -7.003 44.958 36.119 1.00 42.25 91 GLN B CA 1
ATOM 2067 C C . GLN B 1 91 ? -5.642 44.580 36.709 1.00 41.62 91 GLN B C 1
ATOM 2068 O O . GLN B 1 91 ? -4.993 45.392 37.379 1.00 41.69 91 GLN B O 1
ATOM 2074 N N . GLY B 1 92 ? -5.214 43.349 36.465 1.00 40.83 92 GLY B N 1
ATOM 2075 C CA . GLY B 1 92 ? -3.969 42.840 36.992 1.00 40.43 92 GLY B CA 1
ATOM 2076 C C . GLY B 1 92 ? -2.848 42.967 35.988 1.00 40.40 92 GLY B C 1
ATOM 2077 O O . GLY B 1 92 ? -2.954 43.706 35.008 1.00 39.98 92 GLY B O 1
ATOM 2078 N N . ASP B 1 93 ? -1.756 42.272 36.258 1.00 40.10 93 ASP B N 1
ATOM 2079 C CA . ASP B 1 93 ? -0.546 42.416 35.475 1.00 40.40 93 ASP B CA 1
ATOM 2080 C C . ASP B 1 93 ? -0.161 43.895 35.265 1.00 41.27 93 ASP B C 1
ATOM 2081 O O . ASP B 1 93 ? 0.200 44.291 34.153 1.00 40.15 93 ASP B O 1
ATOM 2086 N N . THR B 1 94 ? -0.273 44.696 36.328 1.00 42.38 94 THR B N 1
ATOM 2087 C CA . THR B 1 94 ? 0.345 46.029 36.413 1.00 44.60 94 THR B CA 1
ATOM 2088 C C . THR B 1 94 ? 1.068 46.181 37.722 1.00 46.36 94 THR B C 1
ATOM 2089 O O . THR B 1 94 ? 0.617 45.653 38.730 1.00 46.73 94 THR B O 1
ATOM 2093 N N . TYR B 1 95 ? 2.165 46.931 37.699 1.00 48.41 95 TYR B N 1
ATOM 2094 C CA . TYR B 1 95 ? 2.685 47.611 38.897 1.00 49.61 95 TYR B CA 1
ATOM 2095 C C . TYR B 1 95 ? 3.655 48.724 38.537 1.00 50.41 95 TYR B C 1
ATOM 2096 O O . TYR B 1 95 ? 4.469 48.577 37.631 1.00 51.24 95 TYR B O 1
ATOM 2105 N N . ASP B 1 100 ? 3.094 59.346 36.830 1.00 45.49 100 ASP B N 1
ATOM 2106 C CA . ASP B 1 100 ? 4.047 60.082 37.653 1.00 44.69 100 ASP B CA 1
ATOM 2107 C C . ASP B 1 100 ? 5.416 60.196 36.934 1.00 43.58 100 ASP B C 1
ATOM 2108 O O . ASP B 1 100 ? 5.485 60.319 35.690 1.00 43.14 100 ASP B O 1
ATOM 2113 N N . LYS B 1 101 ? 6.478 60.123 37.744 1.00 41.75 101 LYS B N 1
ATOM 2114 C CA . LYS B 1 101 ? 7.849 60.365 37.344 1.00 40.38 101 LYS B CA 1
ATOM 2115 C C . LYS B 1 101 ? 8.318 59.388 36.285 1.00 37.77 101 LYS B C 1
ATOM 2116 O O . LYS B 1 101 ? 8.186 58.169 36.394 1.00 38.36 101 LYS B O 1
ATOM 2122 N N . ARG B 1 102 ? 8.887 59.965 35.256 1.00 34.18 102 ARG B N 1
ATOM 2123 C CA . ARG B 1 102 ? 9.522 59.218 34.197 1.00 31.34 102 ARG B CA 1
ATOM 2124 C C . ARG B 1 102 ? 10.872 58.812 34.713 1.00 28.59 102 ARG B C 1
ATOM 2125 O O . ARG B 1 102 ? 11.853 59.572 34.652 1.00 27.74 102 ARG B O 1
ATOM 2133 N N . VAL B 1 103 ? 10.899 57.605 35.269 1.00 26.23 103 VAL B N 1
ATOM 2134 C CA . VAL B 1 103 ? 12.066 57.151 36.028 1.00 25.26 103 VAL B CA 1
ATOM 2135 C C . VAL B 1 103 ? 13.358 56.979 35.234 1.00 24.85 103 VAL B C 1
ATOM 2136 O O . VAL B 1 103 ? 14.447 56.975 35.816 1.00 23.79 103 VAL B O 1
ATOM 2140 N N . ASN B 1 104 ? 13.261 56.855 33.922 1.00 23.80 104 ASN B N 1
ATOM 2141 C CA . ASN B 1 104 ? 14.462 56.790 33.089 1.00 24.45 104 ASN B CA 1
ATOM 2142 C C . ASN B 1 104 ? 15.000 58.101 32.538 1.00 26.63 104 ASN B C 1
ATOM 2143 O O . ASN B 1 104 ? 16.126 58.146 32.074 1.00 25.47 104 ASN B O 1
ATOM 2148 N N . GLU B 1 105 ? 14.204 59.168 32.579 1.00 30.10 105 GLU B N 1
ATOM 2149 C CA . GLU B 1 105 ? 14.495 60.378 31.791 1.00 33.55 105 GLU B CA 1
ATOM 2150 C C . GLU B 1 105 ? 15.857 61.005 32.091 1.00 34.60 105 GLU B C 1
ATOM 2151 O O . GLU B 1 105 ? 16.571 61.406 31.185 1.00 34.56 105 GLU B O 1
ATOM 2157 N N . ASP B 1 106 ? 16.211 61.056 33.361 1.00 36.18 106 ASP B N 1
ATOM 2158 C CA . ASP B 1 106 ? 17.451 61.674 33.764 1.00 37.58 106 ASP B CA 1
ATOM 2159 C C . ASP B 1 106 ? 18.587 60.814 33.317 1.00 36.96 106 ASP B C 1
ATOM 2160 O O . ASP B 1 106 ? 19.516 61.335 32.713 1.00 37.50 106 ASP B O 1
ATOM 2165 N N . ALA B 1 107 ? 18.494 59.505 33.589 1.00 35.52 107 ALA B N 1
ATOM 2166 C CA . ALA B 1 107 ? 19.531 58.520 33.259 1.00 34.74 107 ALA B CA 1
ATOM 2167 C C . ALA B 1 107 ? 19.901 58.450 31.770 1.00 33.37 107 ALA B C 1
ATOM 2168 O O . ALA B 1 107 ? 21.045 58.153 31.415 1.00 33.99 107 ALA B O 1
ATOM 2170 N N . VAL B 1 108 ? 18.921 58.685 30.911 1.00 31.97 108 VAL B N 1
ATOM 2171 C CA . VAL B 1 108 ? 19.151 58.657 29.476 1.00 31.03 108 VAL B CA 1
ATOM 2172 C C . VAL B 1 108 ? 19.203 60.056 28.825 1.00 31.69 108 VAL B C 1
ATOM 2173 O O . VAL B 1 108 ? 19.244 60.160 27.592 1.00 30.18 108 VAL B O 1
ATOM 2177 N N . ARG B 1 109 ? 19.210 61.112 29.643 1.00 31.99 109 ARG B N 1
ATOM 2178 C CA . ARG B 1 109 ? 19.094 62.483 29.143 1.00 33.34 109 ARG B CA 1
ATOM 2179 C C . ARG B 1 109 ? 20.256 62.832 28.190 1.00 33.47 109 ARG B C 1
ATOM 2180 O O . ARG B 1 109 ? 20.094 63.636 27.266 1.00 35.32 109 ARG B O 1
ATOM 2188 N N . GLY B 1 110 ? 21.414 62.216 28.397 1.00 33.69 110 GLY B N 1
ATOM 2189 C CA . GLY B 1 110 ? 22.564 62.460 27.554 1.00 33.76 110 GLY B CA 1
ATOM 2190 C C . GLY B 1 110 ? 22.745 61.438 26.436 1.00 33.61 110 GLY B C 1
ATOM 2191 O O . GLY B 1 110 ? 23.716 61.504 25.695 1.00 33.90 110 GLY B O 1
ATOM 2192 N N . LEU B 1 111 ? 21.856 60.450 26.354 1.00 32.49 111 LEU B N 1
ATOM 2193 C CA . LEU B 1 111 ? 21.887 59.504 25.252 1.00 31.80 111 LEU B CA 1
ATOM 2194 C C . LEU B 1 111 ? 21.096 60.064 24.084 1.00 31.33 111 LEU B C 1
ATOM 2195 O O . LEU B 1 111 ? 20.109 60.791 24.244 1.00 31.22 111 LEU B O 1
ATOM 2200 N N . LYS B 1 112 ? 21.575 59.752 22.900 1.00 30.90 112 LYS B N 1
ATOM 2201 C CA . LYS B 1 112 ? 20.870 60.074 21.683 1.00 31.65 112 LYS B CA 1
ATOM 2202 C C . LYS B 1 112 ? 20.907 58.875 20.767 1.00 29.47 112 LYS B C 1
ATOM 2203 O O . LYS B 1 112 ? 21.690 57.977 20.951 1.00 29.69 112 LYS B O 1
ATOM 2209 N N . ALA B 1 113 ? 19.958 58.829 19.853 1.00 28.51 113 ALA B N 1
ATOM 2210 C CA . ALA B 1 113 ? 19.986 57.860 18.778 1.00 26.75 113 ALA B CA 1
ATOM 2211 C C . ALA B 1 113 ? 19.032 58.332 17.737 1.00 26.27 113 ALA B C 1
ATOM 2212 O O . ALA B 1 113 ? 17.962 58.799 18.066 1.00 26.16 113 ALA B O 1
ATOM 2214 N N . GLU B 1 114 ? 19.388 58.223 16.468 1.00 25.75 114 GLU B N 1
ATOM 2215 C CA . GLU B 1 114 ? 18.427 58.555 15.440 1.00 25.60 114 GLU B CA 1
ATOM 2216 C C . GLU B 1 114 ? 17.359 57.470 15.502 1.00 23.13 114 GLU B C 1
ATOM 2217 O O . GLU B 1 114 ? 17.658 56.308 15.858 1.00 23.18 114 GLU B O 1
ATOM 2223 N N . ALA B 1 115 ? 16.134 57.863 15.170 1.00 22.22 115 ALA B N 1
ATOM 2224 C CA . ALA B 1 115 ? 14.960 56.985 15.245 1.00 21.26 115 ALA B CA 1
ATOM 2225 C C . ALA B 1 115 ? 14.026 57.096 14.033 1.00 20.80 115 ALA B C 1
ATOM 2226 O O . ALA B 1 115 ? 12.842 57.372 14.187 1.00 21.01 115 ALA B O 1
ATOM 2228 N N . PRO B 1 116 ? 14.532 56.843 12.819 1.00 20.18 116 PRO B N 1
ATOM 2229 C CA . PRO B 1 116 ? 13.632 56.751 11.674 1.00 20.39 116 PRO B CA 1
ATOM 2230 C C . PRO B 1 116 ? 12.637 55.656 11.965 1.00 19.76 116 PRO B C 1
ATOM 2231 O O . PRO B 1 116 ? 13.021 54.601 12.488 1.00 19.52 116 PRO B O 1
ATOM 2235 N N . CYS B 1 117 ? 11.380 55.909 11.622 1.00 18.77 117 CYS B N 1
ATOM 2236 C CA . CYS B 1 117 ? 10.262 55.113 12.158 1.00 19.55 117 CYS B CA 1
ATOM 2237 C C . CYS B 1 117 ? 9.141 55.013 11.138 1.00 18.87 117 CYS B C 1
ATOM 2238 O O . CYS B 1 117 ? 8.819 55.999 10.494 1.00 20.56 117 CYS B O 1
ATOM 2241 N N . GLN B 1 118 ? 8.541 53.818 11.000 1.00 18.54 118 GLN B N 1
ATOM 2242 C CA . GLN B 1 118 ? 7.285 53.629 10.348 1.00 18.20 118 GLN B CA 1
ATOM 2243 C C . GLN B 1 118 ? 6.238 53.268 11.404 1.00 17.48 118 GLN B C 1
ATOM 2244 O O . GLN B 1 118 ? 6.458 52.367 12.204 1.00 16.82 118 GLN B O 1
ATOM 2250 N N . PHE B 1 119 ? 5.092 53.941 11.394 1.00 16.64 119 PHE B N 1
ATOM 2251 C CA . PHE B 1 119 ? 4.081 53.697 12.419 1.00 17.17 119 PHE B CA 1
ATOM 2252 C C . PHE B 1 119 ? 2.700 53.727 11.777 1.00 16.78 119 PHE B C 1
ATOM 2253 O O . PHE B 1 119 ? 2.509 54.307 10.708 1.00 17.09 119 PHE B O 1
ATOM 2261 N N . ALA B 1 120 ? 1.759 53.092 12.451 1.00 17.07 120 ALA B N 1
ATOM 2262 C CA . ALA B 1 120 ? 0.392 53.001 12.002 1.00 17.75 120 ALA B CA 1
ATOM 2263 C C . ALA B 1 120 ? -0.534 53.072 13.220 1.00 17.97 120 ALA B C 1
ATOM 2264 O O . ALA B 1 120 ? -0.307 52.382 14.228 1.00 17.73 120 ALA B O 1
ATOM 2266 N N . LEU B 1 121 ? -1.548 53.935 13.130 1.00 18.55 121 LEU B N 1
ATOM 2267 C CA . LEU B 1 121 ? -2.527 54.100 14.211 1.00 19.72 121 LEU B CA 1
ATOM 2268 C C . LEU B 1 121 ? -3.823 53.358 13.858 1.00 19.37 121 LEU B C 1
ATOM 2269 O O . LEU B 1 121 ? -4.323 53.503 12.733 1.00 21.25 121 LEU B O 1
ATOM 2274 N N . TYR B 1 122 ? -4.380 52.617 14.823 1.00 19.98 122 TYR B N 1
ATOM 2275 C CA . TYR B 1 122 ? -5.543 51.745 14.655 1.00 20.35 122 TYR B CA 1
ATOM 2276 C C . TYR B 1 122 ? -6.584 52.041 15.750 1.00 21.41 122 TYR B C 1
ATOM 2277 O O . TYR B 1 122 ? -6.611 51.379 16.786 1.00 19.77 122 TYR B O 1
ATOM 2286 N N . PRO B 1 123 ? -7.411 53.058 15.529 1.00 22.82 123 PRO B N 1
ATOM 2287 C CA . PRO B 1 123 ? -8.535 53.351 16.448 1.00 23.33 123 PRO B CA 1
ATOM 2288 C C . PRO B 1 123 ? -9.680 52.388 16.156 1.00 23.55 123 PRO B C 1
ATOM 2289 O O . PRO B 1 123 ? -10.183 52.360 15.024 1.00 22.48 123 PRO B O 1
ATOM 2301 N N . ASN B 1 125 ? -13.265 50.325 16.399 1.00 28.87 125 ASN B N 1
ATOM 2302 C CA . ASN B 1 125 ? -14.717 50.650 16.417 1.00 29.83 125 ASN B CA 1
ATOM 2303 C C . ASN B 1 125 ? -14.997 52.137 16.432 1.00 29.95 125 ASN B C 1
ATOM 2304 O O . ASN B 1 125 ? -15.745 52.646 17.291 1.00 30.89 125 ASN B O 1
ATOM 2309 N N . GLU B 1 126 ? -14.392 52.836 15.486 1.00 28.84 126 GLU B N 1
ATOM 2310 C CA . GLU B 1 126 ? -14.400 54.268 15.426 1.00 29.38 126 GLU B CA 1
ATOM 2311 C C . GLU B 1 126 ? -14.720 54.693 14.003 1.00 30.06 126 GLU B C 1
ATOM 2312 O O . GLU B 1 126 ? -13.877 54.616 13.114 1.00 28.31 126 GLU B O 1
ATOM 2318 N N . PRO B 1 127 ? -15.951 55.153 13.741 1.00 31.26 127 PRO B N 1
ATOM 2319 C CA . PRO B 1 127 ? -16.291 55.609 12.390 1.00 31.62 127 PRO B CA 1
ATOM 2320 C C . PRO B 1 127 ? -15.394 56.719 11.851 1.00 31.27 127 PRO B C 1
ATOM 2321 O O . PRO B 1 127 ? -15.179 56.809 10.659 1.00 31.54 127 PRO B O 1
ATOM 2325 N N . ASP B 1 128 ? -14.881 57.567 12.720 1.00 30.70 128 ASP B N 1
ATOM 2326 C CA . ASP B 1 128 ? -14.038 58.669 12.282 1.00 31.34 128 ASP B CA 1
ATOM 2327 C C . ASP B 1 128 ? -12.539 58.335 12.376 1.00 29.55 128 ASP B C 1
ATOM 2328 O O . ASP B 1 128 ? -11.707 59.210 12.503 1.00 28.60 128 ASP B O 1
ATOM 2333 N N . TYR B 1 129 ? -12.206 57.064 12.255 1.00 28.74 129 TYR B N 1
ATOM 2334 C CA . TYR B 1 129 ? -10.793 56.652 12.374 1.00 28.03 129 TYR B CA 1
ATOM 2335 C C . TYR B 1 129 ? -9.849 57.306 11.372 1.00 28.39 129 TYR B C 1
ATOM 2336 O O . TYR B 1 129 ? -8.728 57.683 11.727 1.00 27.65 129 TYR B O 1
ATOM 2353 N N . GLY B 1 131 ? -10.009 60.264 10.237 1.00 29.18 131 GLY B N 1
ATOM 2354 C CA . GLY B 1 131 ? -9.788 61.598 10.770 1.00 28.73 131 GLY B CA 1
ATOM 2355 C C . GLY B 1 131 ? -8.785 61.653 11.905 1.00 28.28 131 GLY B C 1
ATOM 2356 O O . GLY B 1 131 ? -7.942 62.567 11.962 1.00 27.92 131 GLY B O 1
ATOM 2357 N N . LEU B 1 132 ? -8.870 60.679 12.800 1.00 28.03 132 LEU B N 1
ATOM 2358 C CA . LEU B 1 132 ? -7.895 60.555 13.878 1.00 27.96 132 LEU B CA 1
ATOM 2359 C C . LEU B 1 132 ? -6.512 60.324 13.263 1.00 26.91 132 LEU B C 1
ATOM 2360 O O . LEU B 1 132 ? -5.513 60.880 13.719 1.00 26.77 132 LEU B O 1
ATOM 2365 N N . ILE B 1 133 ? -6.461 59.494 12.225 1.00 26.22 133 ILE B N 1
ATOM 2366 C CA . ILE B 1 133 ? -5.203 59.257 11.532 1.00 26.45 133 ILE B CA 1
ATOM 2367 C C . ILE B 1 133 ? -4.638 60.534 10.894 1.00 27.32 133 ILE B C 1
ATOM 2368 O O . ILE B 1 133 ? -3.428 60.782 10.929 1.00 25.84 133 ILE B O 1
ATOM 2381 N N . GLU B 1 135 ? -5.265 63.607 11.944 1.00 27.18 135 GLU B N 1
ATOM 2382 C CA . GLU B 1 135 ? -4.790 64.403 13.075 1.00 27.24 135 GLU B CA 1
ATOM 2383 C C . GLU B 1 135 ? -3.404 63.924 13.553 1.00 26.29 135 GLU B C 1
ATOM 2384 O O . GLU B 1 135 ? -2.560 64.732 13.890 1.00 26.14 135 GLU B O 1
ATOM 2390 N N . ALA B 1 136 ? -3.177 62.612 13.581 1.00 25.59 136 ALA B N 1
ATOM 2391 C CA . ALA B 1 136 ? -1.847 62.082 13.924 1.00 25.17 136 ALA B CA 1
ATOM 2392 C C . ALA B 1 136 ? -0.778 62.649 13.017 1.00 25.21 136 ALA B C 1
ATOM 2393 O O . ALA B 1 136 ? 0.273 63.090 13.475 1.00 25.01 136 ALA B O 1
ATOM 2395 N N . VAL B 1 137 ? -1.053 62.643 11.708 1.00 25.87 137 VAL B N 1
ATOM 2396 C CA . VAL B 1 137 ? -0.107 63.201 10.736 1.00 25.27 137 VAL B CA 1
ATOM 2397 C C . VAL B 1 137 ? 0.095 64.695 10.996 1.00 25.28 137 VAL B C 1
ATOM 2398 O O . VAL B 1 137 ? 1.211 65.176 10.975 1.00 24.29 137 VAL B O 1
ATOM 2402 N N . ASP B 1 138 ? -0.979 65.406 11.296 1.00 25.67 138 ASP B N 1
ATOM 2403 C CA . ASP B 1 138 ? -0.873 66.836 11.599 1.00 26.15 138 ASP B CA 1
ATOM 2404 C C . ASP B 1 138 ? 0.000 67.125 12.818 1.00 24.73 138 ASP B C 1
ATOM 2405 O O . ASP B 1 138 ? 0.775 68.087 12.821 1.00 24.41 138 ASP B O 1
ATOM 2410 N N . ILE B 1 139 ? -0.100 66.284 13.856 1.00 23.91 139 ILE B N 1
ATOM 2411 C CA . ILE B 1 139 ? 0.742 66.409 15.019 1.00 23.21 139 ILE B CA 1
ATOM 2412 C C . ILE B 1 139 ? 2.183 66.184 14.636 1.00 22.77 139 ILE B C 1
ATOM 2413 O O . ILE B 1 139 ? 3.054 66.964 15.026 1.00 22.74 139 ILE B O 1
ATOM 2418 N N . ALA B 1 140 ? 2.461 65.136 13.863 1.00 22.26 140 ALA B N 1
ATOM 2419 C CA . ALA B 1 140 ? 3.848 64.896 13.442 1.00 22.94 140 ALA B CA 1
ATOM 2420 C C . ALA B 1 140 ? 4.387 66.059 12.608 1.00 22.82 140 ALA B C 1
ATOM 2421 O O . ALA B 1 140 ? 5.552 66.436 12.762 1.00 23.50 140 ALA B O 1
ATOM 2423 N N . LYS B 1 141 ? 3.552 66.640 11.758 1.00 23.71 141 LYS B N 1
ATOM 2424 C CA . LYS B 1 141 ? 4.000 67.782 10.932 1.00 24.34 141 LYS B CA 1
ATOM 2425 C C . LYS B 1 141 ? 4.355 68.992 11.807 1.00 24.37 141 LYS B C 1
ATOM 2426 O O . LYS B 1 141 ? 5.440 69.620 11.691 1.00 24.45 141 LYS B O 1
ATOM 2432 N N . ALA B 1 142 ? 3.477 69.277 12.748 1.00 24.97 142 ALA B N 1
ATOM 2433 C CA . ALA B 1 142 ? 3.687 70.401 13.681 1.00 24.46 142 ALA B CA 1
ATOM 2434 C C . ALA B 1 142 ? 4.932 70.229 14.534 1.00 24.05 142 ALA B C 1
ATOM 2435 O O . ALA B 1 142 ? 5.582 71.174 14.893 1.00 24.29 142 ALA B O 1
ATOM 2437 N N . GLN B 1 143 ? 5.247 68.987 14.906 1.00 23.77 143 GLN B N 1
ATOM 2438 C CA . GLN B 1 143 ? 6.375 68.736 15.757 1.00 23.34 143 GLN B CA 1
ATOM 2439 C C . GLN B 1 143 ? 7.648 68.568 14.977 1.00 23.29 143 GLN B C 1
ATOM 2440 O O . GLN B 1 143 ? 8.705 68.456 15.561 1.00 25.76 143 GLN B O 1
ATOM 2446 N N . GLY B 1 144 ? 7.571 68.532 13.651 1.00 23.66 144 GLY B N 1
ATOM 2447 C CA . GLY B 1 144 ? 8.782 68.522 12.850 1.00 23.35 144 GLY B CA 1
ATOM 2448 C C . GLY B 1 144 ? 9.329 67.133 12.573 1.00 23.84 144 GLY B C 1
ATOM 2449 O O . GLY B 1 144 ? 10.460 67.012 12.093 1.00 25.01 144 GLY B O 1
ATOM 2450 N N . THR B 1 145 ? 8.570 66.088 12.910 1.00 23.30 145 THR B N 1
ATOM 2451 C CA . THR B 1 145 ? 9.100 64.714 12.773 1.00 22.72 145 THR B CA 1
ATOM 2452 C C . THR B 1 145 ? 8.563 63.977 11.562 1.00 22.31 145 THR B C 1
ATOM 2453 O O . THR B 1 145 ? 9.117 62.961 11.186 1.00 23.03 145 THR B O 1
ATOM 2457 N N . PHE B 1 146 ? 7.504 64.484 10.954 1.00 22.32 146 PHE B N 1
ATOM 2458 C CA . PHE B 1 146 ? 6.864 63.823 9.811 1.00 22.67 146 PHE B CA 1
ATOM 2459 C C . PHE B 1 146 ? 7.750 63.855 8.581 1.00 23.21 146 PHE B C 1
ATOM 2460 O O . PHE B 1 146 ? 8.329 64.909 8.241 1.00 25.27 146 PHE B O 1
ATOM 2468 N N . VAL B 1 147 ? 7.872 62.712 7.922 1.00 23.16 147 VAL B N 1
ATOM 2469 C CA . VAL B 1 147 ? 8.618 62.634 6.664 1.00 23.42 147 VAL B CA 1
ATOM 2470 C C . VAL B 1 147 ? 7.668 62.573 5.491 1.00 23.97 147 VAL B C 1
ATOM 2471 O O . V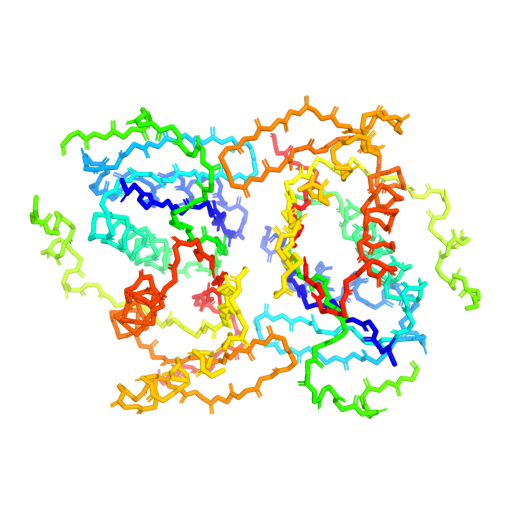AL B 1 147 ? 7.668 63.483 4.610 1.00 23.86 147 VAL B O 1
ATOM 2475 N N . GLN B 1 148 ? 6.887 61.488 5.440 1.00 23.10 148 GLN B N 1
ATOM 2476 C CA . GLN B 1 148 ? 5.919 61.221 4.388 1.00 24.83 148 GLN B CA 1
ATOM 2477 C C . GLN B 1 148 ? 4.965 60.087 4.728 1.00 23.68 148 GLN B C 1
ATOM 2478 O O . GLN B 1 148 ? 5.206 59.312 5.656 1.00 24.97 148 GLN B O 1
ATOM 2484 N N . GLY B 1 149 ? 3.908 59.976 3.959 1.00 22.66 149 GLY B N 1
ATOM 2485 C CA . GLY B 1 149 ? 3.068 58.788 3.971 1.00 23.60 149 GLY B CA 1
ATOM 2486 C C . GLY B 1 149 ? 3.617 57.729 3.023 1.00 23.32 149 GLY B C 1
ATOM 2487 O O . GLY B 1 149 ? 4.186 58.052 1.980 1.00 24.39 149 GLY B O 1
ATOM 2488 N N . VAL B 1 150 ? 3.481 56.464 3.402 1.00 22.03 150 VAL B N 1
ATOM 2489 C CA . VAL B 1 150 ? 3.754 55.298 2.545 1.00 21.61 150 VAL B CA 1
ATOM 2490 C C . VAL B 1 150 ? 2.565 54.347 2.595 1.00 21.23 150 VAL B C 1
ATOM 2491 O O . VAL B 1 150 ? 1.627 54.569 3.368 1.00 20.94 150 VAL B O 1
ATOM 2495 N N . HIS B 1 151 ? 2.538 53.306 1.767 1.00 20.87 151 HIS B N 1
ATOM 2496 C CA . HIS B 1 151 ? 1.458 52.324 1.881 1.00 20.27 151 HIS B CA 1
ATOM 2497 C C . HIS B 1 151 ? 1.404 51.759 3.293 1.00 19.94 151 HIS B C 1
ATOM 2498 O O . HIS B 1 151 ? 2.401 51.250 3.790 1.00 20.09 151 HIS B O 1
ATOM 2505 N N . TYR B 1 152 ? 0.244 51.892 3.931 1.00 18.74 152 TYR B N 1
ATOM 2506 C CA . TYR B 1 152 ? -0.066 51.248 5.235 1.00 19.21 152 TYR B CA 1
ATOM 2507 C C . TYR B 1 152 ? 0.632 51.863 6.460 1.00 18.46 152 TYR B C 1
ATOM 2508 O O . TYR B 1 152 ? 0.478 51.366 7.559 1.00 19.68 152 TYR B O 1
ATOM 2517 N N . ALA B 1 153 ? 1.334 52.972 6.296 1.00 18.69 153 ALA B N 1
ATOM 2518 C CA . ALA B 1 153 ? 2.048 53.594 7.426 1.00 19.11 153 ALA B CA 1
ATOM 2519 C C . ALA B 1 153 ? 2.486 55.037 7.126 1.00 18.87 153 ALA B C 1
ATOM 2520 O O . ALA B 1 153 ? 2.441 55.491 5.969 1.00 19.54 153 ALA B O 1
ATOM 2522 N N . SER B 1 154 ? 2.796 55.757 8.173 1.00 18.91 154 SER B N 1
ATOM 2523 C CA . SER B 1 154 ? 3.466 57.051 8.057 1.00 19.33 154 SER B CA 1
ATOM 2524 C C . SER B 1 154 ? 4.895 56.926 8.511 1.00 19.36 154 SER B C 1
ATOM 2525 O O . SER B 1 154 ? 5.225 56.102 9.388 1.00 20.77 154 SER B O 1
ATOM 2528 N N . GLU B 1 155 ? 5.753 57.788 7.979 1.00 19.82 155 GLU B N 1
ATOM 2529 C CA . GLU B 1 155 ? 7.160 57.801 8.358 1.00 20.36 155 GLU B CA 1
ATOM 2530 C C . GLU B 1 155 ? 7.553 59.043 9.187 1.00 20.29 155 GLU B C 1
ATOM 2531 O O . GLU B 1 155 ? 7.164 60.155 8.838 1.00 20.77 155 GLU B O 1
ATOM 2537 N N . LEU B 1 156 ? 8.279 58.813 10.274 1.00 18.79 156 LEU B N 1
ATOM 2538 C CA . LEU B 1 156 ? 8.892 59.831 11.142 1.00 19.67 156 LEU B CA 1
ATOM 2539 C C . LEU B 1 156 ? 10.412 59.738 11.064 1.00 20.40 156 LEU B C 1
ATOM 2540 O O . LEU B 1 156 ? 10.931 58.675 10.715 1.00 20.40 156 LEU B O 1
ATOM 2545 N N . ASP B 1 157 ? 11.119 60.825 11.423 1.00 21.66 157 ASP B N 1
ATOM 2546 C CA . ASP B 1 157 ? 12.565 60.786 11.614 1.00 22.73 157 ASP B CA 1
ATOM 2547 C C . ASP B 1 157 ? 12.994 61.871 12.581 1.00 23.05 157 ASP B C 1
ATOM 2548 O O . ASP B 1 157 ? 12.251 62.800 12.841 1.00 23.09 157 ASP B O 1
ATOM 2553 N N . GLY B 1 158 ? 14.209 61.749 13.075 1.00 23.37 158 GLY B N 1
ATOM 2554 C CA . GLY B 1 158 ? 14.746 62.638 14.077 1.00 23.94 158 GLY B CA 1
ATOM 2555 C C . GLY B 1 158 ? 15.405 61.852 15.168 1.00 23.65 158 GLY B C 1
ATOM 2556 O O . GLY B 1 158 ? 15.559 60.636 15.049 1.00 24.19 158 GLY B O 1
ATOM 2557 N N . ASP B 1 159 ? 15.813 62.536 16.234 1.00 23.73 159 ASP B N 1
ATOM 2558 C CA . ASP B 1 159 ? 16.390 61.871 17.387 1.00 23.82 159 ASP B CA 1
ATOM 2559 C C . ASP B 1 159 ? 15.278 61.158 18.156 1.00 22.91 159 ASP B C 1
ATOM 2560 O O . ASP B 1 159 ? 14.136 61.554 18.060 1.00 21.76 159 ASP B O 1
ATOM 2565 N N . ALA B 1 160 ? 15.650 60.102 18.876 1.00 23.39 160 ALA B N 1
ATOM 2566 C CA . ALA B 1 160 ? 14.711 59.258 19.632 1.00 23.43 160 ALA B CA 1
ATOM 2567 C C . ALA B 1 160 ? 13.828 60.081 20.561 1.00 23.66 160 ALA B C 1
ATOM 2568 O O . ALA B 1 160 ? 12.625 59.840 20.673 1.00 21.71 160 ALA B O 1
ATOM 2570 N N . HIS B 1 161 ? 14.412 61.053 21.255 1.00 24.82 161 HIS B N 1
ATOM 2571 C CA . HIS B 1 161 ? 13.583 61.854 22.168 1.00 25.33 161 HIS B CA 1
ATOM 2572 C C . HIS B 1 161 ? 12.439 62.544 21.466 1.00 24.82 161 HIS B C 1
ATOM 2573 O O . HIS B 1 161 ? 11.306 62.558 21.987 1.00 26.06 161 HIS B O 1
ATOM 2580 N N . ASP B 1 162 ? 12.690 63.079 20.266 1.00 23.43 162 ASP B N 1
ATOM 2581 C CA . ASP B 1 162 ? 11.648 63.770 19.520 1.00 23.20 162 ASP B CA 1
ATOM 2582 C C . ASP B 1 162 ? 10.658 62.816 18.887 1.00 21.90 162 ASP B C 1
ATOM 2583 O O . ASP B 1 162 ? 9.458 63.070 18.889 1.00 20.42 162 ASP B O 1
ATOM 2588 N N . VAL B 1 163 ? 11.157 61.712 18.351 1.00 21.27 163 VAL B N 1
ATOM 2589 C CA . VAL B 1 163 ? 10.282 60.752 17.694 1.00 20.71 163 VAL B CA 1
ATOM 2590 C C . VAL B 1 163 ? 9.374 60.077 18.747 1.00 20.17 163 VAL B C 1
ATOM 2591 O O . VAL B 1 163 ? 8.177 59.956 18.522 1.00 19.38 163 VAL B O 1
ATOM 2595 N N . PHE B 1 164 ? 9.938 59.634 19.876 1.00 20.08 164 PHE B N 1
ATOM 2596 C CA . PHE B 1 164 ? 9.094 59.096 20.943 1.00 20.56 164 PHE B CA 1
ATOM 2597 C C . PHE B 1 164 ? 8.115 60.135 21.514 1.00 20.43 164 PHE B C 1
ATOM 2598 O O . PHE B 1 164 ? 6.999 59.795 21.887 1.00 20.73 164 PHE B O 1
ATOM 2606 N N . SER B 1 165 ? 8.491 61.416 21.548 1.00 21.13 165 SER B N 1
ATOM 2607 C CA . SER B 1 165 ? 7.536 62.419 21.966 1.00 21.84 165 SER B CA 1
ATOM 2608 C C . SER B 1 165 ? 6.364 62.519 20.974 1.00 21.08 165 SER B C 1
ATOM 2609 O O . SER B 1 165 ? 5.209 62.626 21.368 1.00 19.98 165 SER B O 1
ATOM 2612 N N . THR B 1 166 ? 6.641 62.447 19.668 1.00 20.36 166 THR B N 1
ATOM 2613 C CA . THR B 1 166 ? 5.573 62.462 18.698 1.00 19.05 166 THR B CA 1
ATOM 2614 C C . THR B 1 166 ? 4.671 61.247 18.841 1.00 18.19 166 THR B C 1
ATOM 2615 O O . THR B 1 166 ? 3.454 61.374 18.845 1.00 17.71 166 THR B O 1
ATOM 2619 N N . LEU B 1 167 ? 5.267 60.065 18.984 1.00 17.93 167 LEU B N 1
ATOM 2620 C CA . LEU B 1 167 ? 4.479 58.853 19.100 1.00 17.60 167 LEU B CA 1
ATOM 2621 C C . LEU B 1 167 ? 3.552 58.919 20.329 1.00 17.17 167 LEU B C 1
ATOM 2622 O O . LEU B 1 167 ? 2.405 58.523 20.250 1.00 18.38 167 LEU B O 1
ATOM 2627 N N . GLU B 1 168 ? 4.053 59.413 21.462 1.00 16.90 168 GLU B N 1
ATOM 2628 C CA . GLU B 1 168 ? 3.219 59.549 22.663 1.00 17.96 168 GLU B CA 1
ATOM 2629 C C . GLU B 1 168 ? 2.081 60.567 22.444 1.00 18.75 168 GLU B C 1
ATOM 2630 O O . GLU B 1 168 ? 0.934 60.325 22.829 1.00 18.58 168 GLU B O 1
ATOM 2636 N N . ALA B 1 169 ? 2.396 61.705 21.831 1.00 19.44 169 ALA B N 1
ATOM 2637 C CA . ALA B 1 169 ? 1.383 62.737 21.567 1.00 20.05 169 ALA B CA 1
ATOM 2638 C C . ALA B 1 169 ? 0.243 62.198 20.715 1.00 20.51 169 ALA B C 1
ATOM 2639 O O . ALA B 1 169 ? -0.953 62.468 20.961 1.00 21.75 169 ALA B O 1
ATOM 2641 N N . VAL B 1 170 ? 0.595 61.433 19.692 1.00 19.77 170 VAL B N 1
ATOM 2642 C CA . VAL B 1 170 ? -0.389 60.782 18.838 1.00 20.51 170 VAL B CA 1
ATOM 2643 C C . VAL B 1 170 ? -1.271 59.786 19.603 1.00 20.47 170 VAL B C 1
ATOM 2644 O O . VAL B 1 170 ? -2.499 59.779 19.445 1.00 21.12 170 VAL B O 1
ATOM 2648 N N . PHE B 1 171 ? -0.629 58.949 20.412 1.00 20.50 171 PHE B N 1
ATOM 2649 C CA . PHE B 1 171 ? -1.330 57.942 21.166 1.00 20.45 171 PHE B CA 1
ATOM 2650 C C . PHE B 1 171 ? -2.289 58.573 22.157 1.00 20.29 171 PHE B C 1
ATOM 2651 O O . PHE B 1 171 ? -3.431 58.096 22.312 1.00 20.57 171 PHE B O 1
ATOM 2659 N N . ARG B 1 172 ? -1.838 59.655 22.799 1.00 21.40 172 ARG B N 1
ATOM 2660 C CA . ARG B 1 172 ? -2.648 60.362 23.788 1.00 21.85 172 ARG B CA 1
ATOM 2661 C C . ARG B 1 172 ? -3.848 61.055 23.129 1.00 22.83 172 ARG B C 1
ATOM 2662 O O . ARG B 1 172 ? -4.978 60.967 23.639 1.00 24.63 172 ARG B O 1
ATOM 2678 N N . ALA B 1 174 ? -5.290 60.134 20.408 1.00 23.61 174 ALA B N 1
ATOM 2679 C CA . ALA B 1 174 ? -6.265 59.113 20.007 1.00 23.59 174 ALA B CA 1
ATOM 2680 C C . ALA B 1 174 ? -7.002 58.456 21.187 1.00 24.06 174 ALA B C 1
ATOM 2681 O O . ALA B 1 174 ? -8.201 58.177 21.084 1.00 26.49 174 ALA B O 1
ATOM 2683 N N . GLU B 1 175 ? -6.303 58.197 22.297 1.00 24.30 175 GLU B N 1
ATOM 2684 C CA . GLU B 1 175 ? -6.873 57.447 23.392 1.00 25.35 175 GLU B CA 1
ATOM 2685 C C . GLU B 1 175 ? -7.882 58.327 24.136 1.00 26.31 175 GLU B C 1
ATOM 2686 O O . GLU B 1 175 ? -8.718 57.786 24.801 1.00 26.52 175 GLU B O 1
ATOM 2692 N N . GLN B 1 176 ? -7.732 59.648 24.018 1.00 27.14 176 GLN B N 1
ATOM 2693 C CA . GLN B 1 176 ? -8.675 60.634 24.603 1.00 28.56 176 GLN B CA 1
ATOM 2694 C C . GLN B 1 176 ? -10.018 60.606 23.850 1.00 29.44 176 GLN B C 1
ATOM 2695 O O . GLN B 1 176 ? -11.081 60.855 24.463 1.00 30.83 176 GLN B O 1
ATOM 2701 N N . GLN B 1 177 ? -9.973 60.287 22.548 1.00 29.83 177 GLN B N 1
ATOM 2702 C CA . GLN B 1 177 ? -11.139 60.311 21.628 1.00 30.88 177 GLN B CA 1
ATOM 2703 C C . GLN B 1 177 ? -11.890 58.975 21.447 1.00 30.77 177 GLN B C 1
ATOM 2704 O O . GLN B 1 177 ? -13.083 58.988 21.148 1.00 31.68 177 GLN B O 1
ATOM 2710 N N . THR B 1 178 ? -11.197 57.838 21.606 1.00 29.67 178 THR B N 1
ATOM 2711 C CA . THR B 1 178 ? -11.670 56.512 21.202 1.00 29.48 178 THR B CA 1
ATOM 2712 C C . THR B 1 178 ? -11.319 55.491 22.287 1.00 28.55 178 THR B C 1
ATOM 2713 O O . THR B 1 178 ? -10.227 55.558 22.838 1.00 27.83 178 THR B O 1
ATOM 2717 N N . ASN B 1 179 ? -12.216 54.554 22.609 1.00 28.02 179 ASN B N 1
ATOM 2718 C CA . ASN B 1 179 ? -12.000 53.647 23.756 1.00 28.27 179 ASN B CA 1
ATOM 2719 C C . ASN B 1 179 ? -10.772 52.727 23.610 1.00 27.27 179 ASN B C 1
ATOM 2720 O O . ASN B 1 179 ? -9.961 52.622 24.521 1.00 26.56 179 ASN B O 1
ATOM 2725 N N . HIS B 1 180 ? -10.664 52.056 22.473 1.00 25.77 180 HIS B N 1
ATOM 2726 C CA . HIS B 1 180 ? -9.633 51.047 22.260 1.00 24.85 180 HIS B CA 1
ATOM 2727 C C . HIS B 1 180 ? -8.808 51.475 21.048 1.00 23.60 180 HIS B C 1
ATOM 2728 O O . HIS B 1 180 ? -9.351 51.678 19.951 1.00 23.37 180 HIS B O 1
ATOM 2735 N N . ILE B 1 181 ? -7.518 51.705 21.276 1.00 22.38 181 ILE B N 1
ATOM 2736 C CA . ILE B 1 181 ? -6.621 52.006 20.183 1.00 22.08 181 ILE B CA 1
ATOM 2737 C C . ILE B 1 181 ? -5.370 51.121 20.275 1.00 21.24 181 ILE B C 1
ATOM 2738 O O . ILE B 1 181 ? -4.929 50.732 21.358 1.00 20.39 181 ILE B O 1
ATOM 2743 N N . THR B 1 182 ? -4.813 50.801 19.125 1.00 20.21 182 THR B N 1
ATOM 2744 C CA . THR B 1 182 ? -3.448 50.287 19.084 1.00 19.74 182 THR B CA 1
ATOM 2745 C C . THR B 1 182 ? -2.633 51.138 18.085 1.00 19.21 182 THR B C 1
ATOM 2746 O O . THR B 1 182 ? -3.181 51.895 17.258 1.00 18.03 182 THR B O 1
ATOM 2758 N N . THR B 1 184 ? 1.223 50.588 15.914 1.00 14.88 184 THR B N 1
ATOM 2759 C CA . THR B 1 184 ? 2.481 49.845 15.673 1.00 16.18 184 THR B CA 1
ATOM 2760 C C . THR B 1 184 ? 3.573 50.827 15.407 1.00 15.71 184 THR B C 1
ATOM 2761 O O . THR B 1 184 ? 3.324 51.899 14.835 1.00 16.42 184 THR B O 1
ATOM 2765 N N . VAL B 1 185 ? 4.795 50.457 15.769 1.00 15.85 185 VAL B N 1
ATOM 2766 C CA . VAL B 1 185 ? 5.957 51.263 15.513 1.00 15.17 185 VAL B CA 1
ATOM 2767 C C . VAL B 1 185 ? 7.085 50.311 15.056 1.00 15.48 185 VAL B C 1
ATOM 2768 O O . VAL B 1 185 ? 7.177 49.145 15.483 1.00 15.33 185 VAL B O 1
ATOM 2772 N N . ASN B 1 186 ? 7.953 50.834 14.214 1.00 15.83 186 ASN B N 1
ATOM 2773 C CA . ASN B 1 186 ? 9.068 50.083 13.689 1.00 16.59 186 ASN B CA 1
ATOM 2774 C C . ASN B 1 186 ? 10.211 51.114 13.580 1.00 15.98 186 ASN B C 1
ATOM 2775 O O . ASN B 1 186 ? 10.182 51.948 12.667 1.00 16.51 186 ASN B O 1
ATOM 2780 N N . LEU B 1 187 ? 11.170 51.079 14.517 1.00 16.45 187 LEU B N 1
ATOM 2781 C CA . LEU B 1 187 ? 12.178 52.130 14.703 1.00 16.78 187 LEU B CA 1
ATOM 2782 C C . LEU B 1 187 ? 13.541 51.509 14.482 1.00 17.44 187 LEU B C 1
ATOM 2783 O O . LEU B 1 187 ? 13.871 50.485 15.090 1.00 16.53 187 LEU B O 1
ATOM 2788 N N . SER B 1 188 ? 14.325 52.124 13.616 1.00 18.42 188 SER B N 1
ATOM 2789 C CA . SER B 1 188 ? 15.599 51.532 13.164 1.00 19.47 188 SER B CA 1
ATOM 2790 C C . SER B 1 188 ? 16.804 52.375 13.550 1.00 20.84 188 SER B C 1
ATOM 2791 O O . SER B 1 188 ? 16.907 53.541 13.141 1.00 20.53 188 SER B O 1
ATOM 2794 N N . ALA B 1 189 ? 17.741 51.779 14.280 1.00 21.35 189 ALA B N 1
ATOM 2795 C CA . ALA B 1 189 ? 18.954 52.469 14.745 1.00 21.98 189 ALA B CA 1
ATOM 2796 C C . ALA B 1 189 ? 20.218 51.888 14.106 1.00 23.07 189 ALA B C 1
ATOM 2797 O O . ALA B 1 189 ? 20.351 50.660 13.941 1.00 19.90 189 ALA B O 1
ATOM 2799 N N . ASN B 1 190 ? 21.145 52.774 13.754 1.00 25.35 190 ASN B N 1
ATOM 2800 C CA . ASN B 1 190 ? 22.445 52.381 13.191 1.00 27.44 190 ASN B CA 1
ATOM 2801 C C . ASN B 1 190 ? 22.350 51.502 11.925 1.00 29.38 190 ASN B C 1
ATOM 2802 O O . ASN B 1 190 ? 23.111 50.573 11.726 1.00 29.68 190 ASN B O 1
ATOM 2807 N N . SER B 1 191 ? 21.370 51.815 11.096 1.00 31.74 191 SER B N 1
ATOM 2808 C CA . SER B 1 191 ? 21.112 51.150 9.843 1.00 34.61 191 SER B CA 1
ATOM 2809 C C . SER B 1 191 ? 22.345 51.387 8.951 1.00 36.10 191 SER B C 1
ATOM 2810 O O . SER B 1 191 ? 22.857 52.497 8.937 1.00 36.41 191 SER B O 1
ATOM 2813 N N . PRO B 1 192 ? 22.848 50.377 8.242 1.00 37.96 192 PRO B N 1
ATOM 2814 C CA . PRO B 1 192 ? 24.052 50.575 7.411 1.00 38.96 192 PRO B CA 1
ATOM 2815 C C . PRO B 1 192 ? 23.823 51.567 6.262 1.00 39.11 192 PRO B C 1
ATOM 2816 O O . PRO B 1 192 ? 22.656 51.732 5.862 1.00 39.54 192 PRO B O 1
#

B-factor: mean 27.8, std 9.58, range [13.5, 68.44]

Organism: Bacillus subtilis (strain 168) (NCBI:txid224308)

CATH classification: 3.30.70.930 (+1 more: 3.30.70.930)

Radius of gyration: 19.29 Å; Cα contacts (8 Å, |Δi|>4): 691; chains: 2; bounding box: 45×54×52 Å

Nearest PDB structures (foldseek):
  1s99-assembly1_A  TM=1.004E+00  e=3.110E-37  Bacillus subtilis
  1s99-assembly1_B  TM=9.973E-01  e=1.216E-34  Bacillus subtilis
  1sbr-assembly1_A  TM=9.941E-01  e=4.062E-34  Bacillus subtilis
  1s7h-assembly2_D  TM=9.983E-01  e=1.341E-32  Bacillus subtilis
  1s7h-assembly1_B  TM=9.886E-01  e=6.432E-32  Bacillus subtilis

Foldseek 3Di:
DKKKKKDDKDWPPCVVVLQVQLLVVFPLPFWQWDADPGTMMTMHDLLQRLLRVLSSVLSSLVVLTKMKKIKMKAQDPPDDPDRGDDDDSVCCVVCVPTKWKWWKWDAKFFVDPPVCLVCLLVLLVVLPFWDADDVRTTIGIDISVSVSVSVSVSVVSVVVGRIMMMMMTITNDVPDDDD/DKKKKKDDKDWPPCVVVLQVQLLVVFPLQFWQWDDDPGTMMTMHDLLQRLLRVLSSVQSSLVVLTKMKKIKMKAQDPPDDPDSGHPDSVCCVVCVPTKWKWKKWDAKFFVDPPVCLSVLQVLQVVLVFWDADDVRTTIGIDISVSVSVSVSVSVVSVVVGRMMMMMMTITNDD

Secondary structure (DSSP, 8-state):
--EEEEE-----TTHHHHHHHHHHHS--TTSEEEE-SS-EEEEE-HHHHHHHHHHHHHHHHTT-S-B--EEEEE--TT--S-SS-----TTTTTTTT---B--EEE------TT-----HHHHHHHTT-EEEEETTEEEE-SBHHHHHHHHHHHH--TTT-SSB--EEE-BS-TTS---/--EEEEE-----TTHHHHHHHHHHHS--TTSEEEE-SS-EEEEE-HHHHHHHHHHHHHHHHTT-S-B--EEEEE--TT--S-S-----TTTTTTTT---B--EEE------TT-----HHHHHHHHT-EEEEETTEEEE-SBHHHHHHHHHHHH--TTT-SSB--EEE-BS--